Protein AF-A0A7S0XRQ5-F1 (afdb_monomer)

Organism: NCBI:txid933848

pLDDT: mean 90.15, std 11.01, range [42.03, 98.81]

Foldseek 3Di:
DLVVVVVVLVVLLVVLLVLLVVVLVVLCPDPCSVVLVVQDWDAPAQFCCDPVNNAQPDPVQVVCLPPPDPVVQCCCLLPVRLVSQLVLLVVCQVVVLVVLCVQQVVLFPKDFDAFDDSVNLSVCCVPVQVPPRPPSSRNPQARREIEGEHADPVSLSVSVVSVVVVCVVPVLFKHWRIWDFQSNPPDDPRSATWIKTWIFGADPVHRSRTGTHIYIYHYPSSVVSCVVSVVSVVSVVCVVVVCVVVVCPPDPPPVPPPPLQPQADDPDRPPFKDFADADPVQCWTWIDGLFKIWIANNVVSYTQDIDTADNQWDPRFWDWDADPNWIWIWDGRYHPDIWIWTWDQDPPDRRTDTHTDD

Sequence (358 aa):
MYEELMTVVKKQSLDIVQTMDSVFNHLQTHPKWQQLMAIEHRTVVDRQDHKQVGLLKDDGIQRIADEKDDELRLFVDSDLAITDLATTAQAIDHEFQTYIESVMGHYGTFRTGPLKKVERCLSKLENDYADCAYPKSAKLLDLVRCSVTFNTLEQLLLGYDALMADFDRSQNYIKLA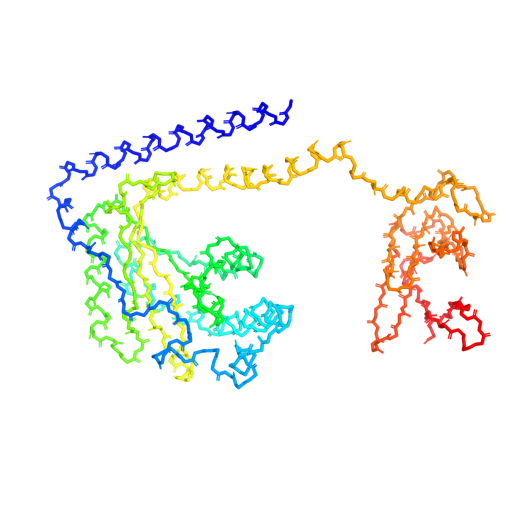RVKNGFLDKTYDGGYRDVKVNVIFQSAINPQIKMICEVQLVLSQYLLEKKRIHKLYNIAREEMYFQMVVKSDDKLQLKEALNAGKQVVLSYDKKFMYKCAMESDMHLLAMESRDMCAVVDIKQKKEIFTAPKNRSASKHTVHWLRIKEQKYLAVQLKQNEITMFKVVTERSGGTLNFLPFK

Radius of gyration: 28.08 Å; Cα contacts (8 Å, |Δi|>4): 556; chains: 1; bounding box: 48×73×73 Å

Structure (mmCIF, N/CA/C/O backbone):
data_AF-A0A7S0XRQ5-F1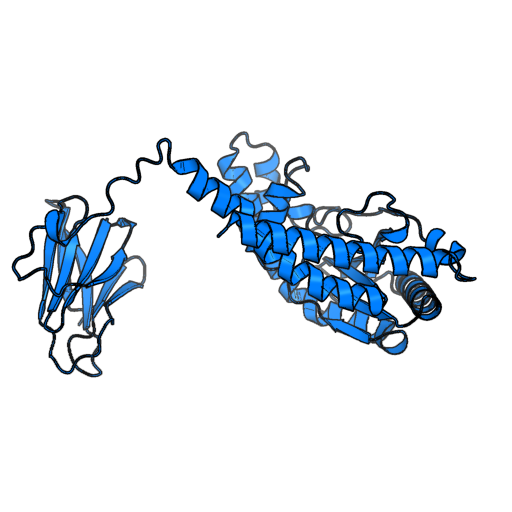
#
_entry.id   AF-A0A7S0XRQ5-F1
#
loop_
_atom_site.group_PDB
_atom_site.id
_atom_site.type_symbol
_atom_site.label_atom_id
_atom_site.label_alt_id
_atom_site.label_comp_id
_atom_site.label_asym_id
_atom_site.label_entity_id
_atom_site.label_seq_id
_atom_site.pdbx_PDB_ins_code
_atom_site.Cartn_x
_atom_site.Cartn_y
_atom_site.Cartn_z
_atom_site.occupancy
_atom_site.B_iso_or_equiv
_atom_site.auth_seq_id
_atom_site.auth_comp_id
_atom_site.auth_asym_id
_atom_site.auth_atom_id
_atom_site.pdbx_PDB_model_num
ATOM 1 N N . MET A 1 1 ? 5.599 30.996 -11.494 1.00 79.00 1 MET A N 1
ATOM 2 C CA . MET A 1 1 ? 6.300 30.050 -10.597 1.00 79.00 1 MET A CA 1
ATOM 3 C C . MET A 1 1 ? 5.582 28.707 -10.434 1.00 79.00 1 MET A C 1
ATOM 5 O O . MET A 1 1 ? 6.131 27.708 -10.873 1.00 79.00 1 MET A O 1
ATOM 9 N N . TYR A 1 2 ? 4.385 28.627 -9.829 1.00 81.94 2 TYR A N 1
ATOM 10 C CA . TYR A 1 2 ? 3.709 27.331 -9.613 1.00 81.94 2 TYR A CA 1
ATOM 11 C C . TYR A 1 2 ? 3.275 26.640 -10.922 1.00 81.94 2 TYR A C 1
ATOM 13 O O . TYR A 1 2 ? 3.556 25.464 -11.137 1.00 81.94 2 TYR A O 1
ATOM 21 N N . GLU A 1 3 ? 2.657 27.383 -11.842 1.00 84.94 3 GLU A N 1
ATOM 22 C CA . GLU A 1 3 ? 2.256 26.859 -13.158 1.00 84.94 3 GLU A CA 1
ATOM 23 C C . GLU A 1 3 ? 3.455 26.388 -13.996 1.00 84.94 3 GLU A C 1
ATOM 25 O O . GLU A 1 3 ? 3.385 25.363 -14.675 1.00 84.94 3 GLU A O 1
ATOM 30 N N . GLU A 1 4 ? 4.586 27.091 -13.904 1.00 88.81 4 GLU A N 1
ATOM 31 C CA . GLU A 1 4 ? 5.844 26.703 -14.553 1.00 88.81 4 GLU A CA 1
ATOM 32 C C . GLU A 1 4 ? 6.385 25.395 -13.961 1.00 88.81 4 GLU A C 1
ATOM 34 O O . GLU A 1 4 ? 6.740 24.487 -14.713 1.00 88.81 4 GLU A O 1
ATOM 39 N N . LEU A 1 5 ? 6.375 25.250 -12.627 1.00 86.94 5 LEU A N 1
ATOM 40 C CA . LEU A 1 5 ? 6.733 23.998 -11.952 1.00 86.94 5 LEU A CA 1
ATOM 41 C C . LEU A 1 5 ? 5.844 22.845 -12.435 1.00 86.94 5 LEU A C 1
ATOM 43 O O . LEU A 1 5 ? 6.355 21.791 -12.810 1.00 86.94 5 LEU A O 1
ATOM 47 N N . MET A 1 6 ? 4.527 23.052 -12.491 1.00 88.94 6 MET A N 1
ATOM 48 C CA . MET A 1 6 ? 3.587 22.035 -12.966 1.00 88.94 6 MET A CA 1
ATOM 49 C C . MET A 1 6 ? 3.777 21.693 -14.440 1.00 88.94 6 MET A C 1
ATOM 51 O O . MET A 1 6 ? 3.650 20.529 -14.817 1.00 88.94 6 MET A O 1
ATOM 55 N N . THR A 1 7 ? 4.132 22.671 -15.269 1.00 91.88 7 THR A N 1
ATOM 56 C CA . THR A 1 7 ? 4.469 22.444 -16.678 1.00 91.88 7 THR A CA 1
ATOM 57 C C . THR A 1 7 ? 5.706 21.552 -16.803 1.00 91.88 7 THR A C 1
ATOM 59 O O . THR A 1 7 ? 5.696 20.588 -17.571 1.00 91.88 7 THR A O 1
ATOM 62 N N . VAL A 1 8 ? 6.746 21.800 -15.997 1.00 92.00 8 VAL A N 1
ATOM 63 C CA . VAL A 1 8 ? 7.950 20.953 -15.949 1.00 92.00 8 VAL A CA 1
ATOM 64 C C . VAL A 1 8 ? 7.615 19.540 -15.464 1.00 92.00 8 VAL A C 1
ATOM 66 O O . VAL A 1 8 ? 8.044 18.570 -16.088 1.00 92.00 8 VAL A O 1
ATOM 69 N N . VAL A 1 9 ? 6.814 19.405 -14.403 1.00 89.81 9 VAL A N 1
ATOM 70 C CA . VAL A 1 9 ? 6.389 18.100 -13.864 1.00 89.81 9 VAL A CA 1
ATOM 71 C C . VAL A 1 9 ? 5.581 17.307 -14.892 1.00 89.81 9 VAL A C 1
ATOM 73 O O . VAL A 1 9 ? 5.846 16.118 -15.084 1.00 89.81 9 VAL A O 1
ATOM 76 N N . LYS A 1 10 ? 4.630 17.946 -15.588 1.00 90.62 10 LYS A N 1
ATOM 77 C CA . LYS A 1 10 ? 3.811 17.310 -16.634 1.00 90.62 10 LYS A CA 1
ATOM 78 C C . LYS A 1 10 ? 4.678 16.837 -17.800 1.00 90.62 10 LYS A C 1
ATOM 80 O O . LYS A 1 10 ? 4.543 15.691 -18.220 1.00 90.62 10 LYS A O 1
ATOM 85 N N . LYS A 1 11 ? 5.628 17.664 -18.253 1.00 93.31 11 LYS A N 1
ATOM 86 C CA . LYS A 1 11 ? 6.585 17.289 -19.304 1.00 93.31 11 LYS A CA 1
ATOM 87 C C . LYS A 1 11 ? 7.452 16.093 -18.895 1.00 93.31 11 LYS A C 1
ATOM 89 O O . LYS A 1 11 ? 7.500 15.107 -19.616 1.00 93.31 11 LYS A O 1
ATOM 94 N N . GLN A 1 12 ? 8.074 16.137 -17.715 1.00 92.69 12 GLN A N 1
ATOM 95 C CA . GLN A 1 12 ? 8.905 15.027 -17.230 1.00 92.69 12 GLN A CA 1
ATOM 96 C C . GLN A 1 12 ? 8.103 13.738 -17.019 1.00 92.69 12 GLN A C 1
ATOM 98 O O . GLN A 1 12 ? 8.620 12.645 -17.244 1.00 92.69 12 GLN A O 1
ATOM 103 N N . SER A 1 13 ? 6.845 13.856 -16.586 1.00 90.81 13 SER A N 1
ATOM 104 C CA . SER A 1 13 ? 5.955 12.702 -16.446 1.00 90.81 13 SER A CA 1
ATOM 105 C C . SER A 1 13 ? 5.661 12.082 -17.811 1.00 90.81 13 SER A C 1
ATOM 107 O O . SER A 1 13 ? 5.753 10.866 -17.938 1.00 90.81 13 SER A O 1
ATOM 109 N N . LEU A 1 14 ? 5.393 12.898 -18.837 1.00 92.38 14 LEU A N 1
ATOM 110 C CA . LEU A 1 14 ? 5.167 12.427 -20.205 1.00 92.38 14 LEU A CA 1
ATOM 111 C C . LEU A 1 14 ? 6.381 11.667 -20.760 1.00 92.38 14 LEU A C 1
ATOM 113 O O . LEU A 1 14 ? 6.208 10.582 -21.308 1.00 92.38 14 LEU A O 1
ATOM 117 N N . ASP A 1 15 ? 7.596 12.179 -20.552 1.00 92.88 15 ASP A N 1
ATOM 118 C CA . ASP A 1 15 ? 8.831 11.518 -21.004 1.00 92.88 15 ASP A CA 1
ATOM 119 C C . ASP A 1 15 ? 9.012 10.128 -20.352 1.00 92.88 15 ASP A C 1
ATOM 121 O O . ASP A 1 15 ? 9.431 9.159 -20.995 1.00 92.88 15 ASP A O 1
ATOM 125 N N . ILE A 1 16 ? 8.667 9.998 -19.063 1.00 92.81 16 ILE A N 1
ATOM 126 C CA . ILE A 1 16 ? 8.710 8.711 -18.347 1.00 92.81 16 ILE A CA 1
ATOM 127 C C . ILE A 1 16 ? 7.644 7.751 -18.885 1.00 92.81 16 ILE A C 1
ATOM 129 O O . ILE A 1 16 ? 7.939 6.574 -19.096 1.00 92.81 16 ILE A O 1
ATOM 133 N N . VAL A 1 17 ? 6.427 8.240 -19.143 1.00 92.25 17 VAL A N 1
ATOM 134 C CA . VAL A 1 17 ? 5.344 7.432 -19.727 1.00 92.25 17 VAL A CA 1
ATOM 135 C C . VAL A 1 17 ? 5.748 6.906 -21.103 1.00 92.25 17 VAL A C 1
ATOM 137 O O . VAL A 1 17 ? 5.661 5.706 -21.337 1.00 92.25 17 VAL A O 1
ATOM 140 N N . GLN A 1 18 ? 6.310 7.756 -21.965 1.00 93.31 18 GLN A N 1
ATOM 141 C CA . GLN A 1 18 ? 6.823 7.343 -23.276 1.00 93.31 18 GLN A CA 1
ATOM 142 C C . GLN A 1 18 ? 7.925 6.281 -23.165 1.00 93.31 18 GLN A C 1
ATOM 144 O O . GLN A 1 18 ? 7.977 5.344 -23.963 1.00 93.31 18 GLN A O 1
ATOM 149 N N . THR A 1 19 ? 8.793 6.390 -22.154 1.00 94.25 19 THR A N 1
ATOM 150 C CA . THR A 1 19 ? 9.820 5.374 -21.880 1.00 94.25 19 THR A CA 1
ATOM 151 C C . THR A 1 19 ? 9.179 4.035 -21.496 1.00 94.25 19 THR A C 1
ATOM 153 O O . THR A 1 19 ? 9.557 2.994 -22.033 1.00 94.25 19 THR A O 1
ATOM 156 N N . MET A 1 20 ? 8.179 4.048 -20.611 1.00 93.69 20 MET A N 1
ATOM 157 C CA . MET A 1 20 ? 7.431 2.849 -20.214 1.00 93.69 20 MET A CA 1
ATOM 158 C C . MET A 1 20 ? 6.645 2.220 -21.379 1.00 93.69 20 MET A C 1
ATOM 160 O O . MET A 1 20 ? 6.587 0.993 -21.475 1.00 93.69 20 MET A O 1
ATOM 164 N N . ASP A 1 21 ? 6.084 3.032 -22.275 1.00 93.31 21 ASP A N 1
ATOM 165 C CA . ASP A 1 21 ? 5.374 2.562 -23.471 1.00 93.31 21 ASP A CA 1
ATOM 166 C C . ASP A 1 21 ? 6.339 1.956 -24.500 1.00 93.31 21 ASP A C 1
ATOM 168 O O . ASP A 1 21 ? 6.030 0.950 -25.134 1.00 93.31 21 ASP A O 1
ATOM 172 N N . SER A 1 22 ? 7.551 2.502 -24.629 1.00 94.38 22 SER A N 1
ATOM 173 C CA . SER A 1 22 ? 8.608 1.894 -25.446 1.00 94.38 22 SER A CA 1
ATOM 174 C C . SER A 1 22 ? 8.999 0.505 -24.923 1.00 94.38 22 SER A C 1
ATOM 176 O O . SER A 1 22 ? 9.078 -0.452 -25.697 1.00 94.38 22 SER A O 1
ATOM 178 N N . VAL A 1 23 ? 9.150 0.361 -23.599 1.00 94.12 23 VAL A N 1
ATOM 179 C CA . VAL A 1 23 ? 9.372 -0.947 -22.953 1.00 94.12 23 VAL A CA 1
ATOM 180 C C . VAL A 1 23 ? 8.207 -1.898 -23.234 1.00 94.12 23 VAL A C 1
ATOM 182 O O . VAL A 1 23 ? 8.436 -3.054 -23.587 1.00 94.12 23 VAL A O 1
ATOM 185 N N . PHE A 1 24 ? 6.965 -1.417 -23.137 1.00 94.75 24 PHE A N 1
ATOM 186 C CA . PHE A 1 24 ? 5.773 -2.209 -23.446 1.00 94.75 24 PHE A CA 1
ATOM 187 C C . PHE A 1 24 ? 5.788 -2.726 -24.891 1.00 94.75 24 PHE A C 1
ATOM 189 O O . PHE A 1 24 ? 5.644 -3.926 -25.119 1.00 94.75 24 PHE A O 1
ATOM 196 N N . ASN A 1 25 ? 6.033 -1.845 -25.861 1.00 94.62 25 ASN A N 1
ATOM 197 C CA . ASN A 1 25 ? 6.097 -2.200 -27.280 1.00 94.62 25 ASN A CA 1
ATOM 198 C C . ASN A 1 25 ? 7.223 -3.201 -27.565 1.00 94.62 25 ASN A C 1
ATOM 200 O O . ASN A 1 25 ? 7.050 -4.129 -28.352 1.00 94.62 25 ASN A O 1
ATOM 204 N N . HIS A 1 26 ? 8.368 -3.061 -26.892 1.00 95.50 26 HIS A N 1
ATOM 205 C CA . HIS A 1 26 ? 9.443 -4.040 -26.995 1.00 95.50 26 HIS A CA 1
ATOM 206 C C . HIS A 1 26 ? 9.011 -5.416 -26.464 1.00 95.50 26 HIS A C 1
ATOM 208 O O . HIS A 1 26 ? 9.219 -6.427 -27.138 1.00 95.50 26 HIS A O 1
ATOM 214 N N . LEU A 1 27 ? 8.340 -5.467 -25.307 1.00 95.62 27 LEU A N 1
ATOM 215 C CA . LEU A 1 27 ? 7.824 -6.714 -24.731 1.00 95.62 27 LEU A CA 1
ATOM 216 C C . LEU A 1 27 ? 6.808 -7.417 -25.641 1.00 95.62 27 LEU A C 1
ATOM 218 O O . LEU A 1 27 ? 6.780 -8.644 -25.657 1.00 95.62 27 LEU A O 1
ATOM 222 N N . GLN A 1 28 ? 6.029 -6.683 -26.441 1.00 96.38 28 GLN A N 1
ATOM 223 C CA . GLN A 1 28 ? 5.088 -7.279 -27.402 1.00 96.38 28 GLN A CA 1
ATOM 224 C C . GLN A 1 28 ? 5.770 -8.136 -28.475 1.00 96.38 28 GLN A C 1
ATOM 226 O O . GLN A 1 28 ? 5.160 -9.066 -29.001 1.00 96.38 28 GLN A O 1
ATOM 231 N N . THR A 1 29 ? 7.036 -7.853 -28.786 1.00 97.19 29 THR A N 1
ATOM 232 C CA . THR A 1 29 ? 7.827 -8.638 -29.749 1.00 97.19 29 THR A CA 1
ATOM 233 C C . THR A 1 29 ? 8.435 -9.901 -29.137 1.00 97.19 29 THR A C 1
ATOM 235 O O . THR A 1 29 ? 8.994 -10.737 -29.846 1.00 97.19 29 THR A O 1
ATOM 238 N N . HIS A 1 30 ? 8.330 -10.060 -27.816 1.00 97.75 30 HIS A N 1
ATOM 239 C CA . HIS A 1 30 ? 8.955 -11.149 -27.089 1.00 97.75 30 HIS A CA 1
ATOM 240 C C . HIS A 1 30 ? 8.261 -12.498 -27.377 1.00 97.75 30 HIS A C 1
ATOM 242 O O . HIS A 1 30 ? 7.031 -12.569 -27.309 1.00 97.75 30 HIS A O 1
ATOM 248 N N . PRO A 1 31 ? 8.992 -13.615 -27.586 1.00 98.00 31 PRO A N 1
ATOM 249 C CA . PRO A 1 31 ? 8.388 -14.914 -27.921 1.00 98.00 31 PRO A CA 1
ATOM 250 C C . PRO A 1 31 ? 7.353 -15.418 -26.904 1.00 98.00 31 PRO A C 1
ATOM 252 O O . PRO A 1 31 ? 6.385 -16.085 -27.260 1.00 98.00 31 PRO A O 1
ATOM 255 N N . LYS A 1 32 ? 7.543 -15.079 -25.623 1.00 97.94 32 LYS A N 1
ATOM 256 C CA . LYS A 1 32 ? 6.620 -15.428 -24.528 1.00 97.94 32 LYS A CA 1
ATOM 257 C C . LYS A 1 32 ? 5.534 -14.388 -24.231 1.00 97.94 32 LYS A C 1
ATOM 259 O O . LYS A 1 32 ? 4.816 -14.540 -23.248 1.00 97.94 32 LYS A O 1
ATOM 264 N N . TRP A 1 33 ? 5.384 -13.348 -25.050 1.00 97.62 33 TRP A N 1
ATOM 265 C CA . TRP A 1 33 ? 4.377 -12.304 -24.834 1.00 97.62 33 TRP A CA 1
ATOM 266 C C . TRP A 1 33 ? 2.960 -12.872 -24.667 1.00 97.62 33 TRP A C 1
ATOM 268 O O . TRP A 1 33 ? 2.243 -12.502 -23.742 1.00 97.62 33 TRP A O 1
ATOM 278 N N . GLN A 1 34 ? 2.586 -13.846 -25.500 1.00 98.12 34 GLN A N 1
ATOM 279 C CA . GLN A 1 34 ? 1.264 -14.479 -25.430 1.00 98.12 34 GLN A CA 1
ATOM 280 C C . GLN A 1 34 ? 1.014 -15.204 -24.099 1.00 98.12 34 GLN A C 1
ATOM 282 O O . GLN A 1 34 ? -0.118 -15.237 -23.634 1.00 98.12 34 GLN A O 1
ATOM 287 N N . GLN A 1 35 ? 2.058 -15.727 -23.446 1.00 98.31 35 GLN A N 1
ATOM 288 C CA . GLN A 1 35 ? 1.925 -16.355 -22.126 1.00 98.31 35 GLN A CA 1
ATOM 289 C C . GLN A 1 35 ? 1.625 -15.314 -21.043 1.00 98.31 35 GLN A C 1
ATOM 291 O O . GLN A 1 35 ? 0.787 -15.556 -20.184 1.00 98.31 35 GLN A O 1
ATOM 296 N N . LEU A 1 36 ? 2.242 -14.129 -21.118 1.00 97.81 36 LEU A N 1
ATOM 297 C CA . LEU A 1 36 ? 1.914 -13.020 -20.218 1.00 97.81 36 LEU A CA 1
ATOM 298 C C . LEU A 1 36 ? 0.474 -12.546 -20.415 1.00 97.81 36 LEU A C 1
ATOM 300 O O . LEU A 1 36 ? -0.225 -12.286 -19.441 1.00 97.81 36 LEU A O 1
ATOM 304 N N . MET A 1 37 ? 0.031 -12.448 -21.667 1.00 97.69 37 MET A N 1
ATOM 305 C CA . MET A 1 37 ? -1.335 -12.036 -21.998 1.00 97.69 37 MET A CA 1
ATOM 306 C C . MET A 1 37 ? -2.381 -13.091 -21.618 1.00 97.69 37 MET A C 1
ATOM 308 O O . MET A 1 37 ? -3.534 -12.738 -21.392 1.00 97.69 37 MET A O 1
ATOM 312 N N . ALA A 1 38 ? -1.987 -14.362 -21.496 1.00 98.19 38 ALA A N 1
ATOM 313 C CA . ALA A 1 38 ? -2.851 -15.434 -21.007 1.00 98.19 38 ALA A CA 1
ATOM 314 C C . ALA A 1 38 ? -3.099 -15.371 -19.487 1.00 98.19 38 ALA A C 1
ATOM 316 O O . ALA A 1 38 ? -3.996 -16.048 -18.986 1.00 98.19 38 ALA A O 1
ATOM 317 N N . ILE A 1 39 ? -2.339 -14.559 -18.738 1.00 98.06 39 ILE A N 1
ATOM 318 C CA . ILE A 1 39 ? -2.631 -14.287 -17.326 1.00 98.06 39 ILE A CA 1
ATOM 319 C C . ILE A 1 39 ? -3.829 -13.336 -17.261 1.00 98.06 39 ILE A C 1
ATOM 321 O O . ILE A 1 39 ? -3.681 -12.115 -17.321 1.00 98.06 39 ILE A O 1
ATOM 325 N N . GLU A 1 40 ? -5.028 -13.894 -17.154 1.00 97.56 40 GLU A N 1
ATOM 326 C CA . GLU A 1 40 ? -6.266 -13.118 -17.131 1.00 97.56 40 GLU A CA 1
ATOM 327 C C . GLU A 1 40 ? -6.498 -12.396 -15.796 1.00 97.56 40 GLU A C 1
ATOM 329 O O . GLU A 1 40 ? -6.065 -12.822 -14.718 1.00 97.56 40 GLU A O 1
ATOM 334 N N . HIS A 1 41 ? -7.259 -11.301 -15.861 1.00 97.44 41 HIS A N 1
ATOM 335 C CA . HIS A 1 41 ? -7.861 -10.711 -14.669 1.00 97.44 41 HIS A CA 1
ATOM 336 C C . HIS A 1 41 ? -8.815 -11.730 -14.036 1.00 97.44 41 HIS A C 1
ATOM 338 O O . HIS A 1 41 ? -9.772 -12.174 -14.665 1.00 97.44 41 HIS A O 1
ATOM 344 N N . ARG A 1 42 ? -8.597 -12.073 -12.766 1.00 97.62 42 ARG A N 1
ATOM 345 C CA . ARG A 1 42 ? -9.425 -13.042 -12.035 1.00 97.62 42 ARG A CA 1
ATOM 346 C C . ARG A 1 42 ? -9.741 -12.509 -10.654 1.00 97.62 42 ARG A C 1
ATOM 348 O O . ARG A 1 42 ? -8.831 -12.159 -9.917 1.00 97.62 42 ARG A O 1
ATOM 355 N N . THR A 1 43 ? -11.010 -12.499 -10.258 1.00 97.81 43 THR A N 1
ATOM 356 C CA . THR A 1 43 ? -11.419 -12.086 -8.907 1.00 97.81 43 THR A CA 1
ATOM 357 C C . THR A 1 43 ? -12.250 -13.183 -8.258 1.00 97.81 43 THR A C 1
ATOM 359 O O . THR A 1 43 ? -13.325 -13.509 -8.746 1.00 97.81 43 THR A O 1
ATOM 362 N N . VAL A 1 44 ? -11.742 -13.754 -7.166 1.00 97.56 44 VAL A N 1
ATOM 363 C CA . VAL A 1 44 ? -12.455 -14.720 -6.312 1.00 97.56 44 VAL A CA 1
ATOM 364 C C . VAL A 1 44 ? -12.957 -14.019 -5.054 1.00 97.56 44 VAL A C 1
ATOM 366 O O . VAL A 1 44 ? -14.108 -14.186 -4.661 1.00 97.56 44 VAL A O 1
ATOM 369 N N . VAL A 1 45 ? -12.090 -13.213 -4.437 1.00 97.75 45 VAL A N 1
ATOM 370 C CA . VAL A 1 45 ? -12.384 -12.391 -3.265 1.00 97.75 45 VAL A CA 1
ATOM 371 C C . VAL A 1 45 ? -11.696 -11.040 -3.427 1.00 97.75 45 VAL A C 1
ATOM 373 O O . VAL A 1 45 ? -10.508 -10.975 -3.734 1.00 97.75 45 VAL A O 1
ATOM 376 N N . ASP A 1 46 ? -12.430 -9.955 -3.194 1.00 97.62 46 ASP A N 1
ATOM 377 C CA . ASP A 1 46 ? -11.893 -8.595 -3.276 1.00 97.62 46 ASP A CA 1
ATOM 378 C C . ASP A 1 46 ? -12.312 -7.693 -2.109 1.00 97.62 46 ASP A C 1
ATOM 380 O O . ASP A 1 46 ? -12.245 -6.469 -2.231 1.00 97.62 46 ASP A O 1
ATOM 384 N N . ARG A 1 47 ? -12.734 -8.288 -0.986 1.00 98.06 47 ARG A N 1
ATOM 385 C CA . ARG A 1 47 ? -13.054 -7.574 0.253 1.00 98.06 47 ARG A CA 1
ATOM 386 C C . ARG A 1 47 ? -12.535 -8.304 1.492 1.00 98.06 47 ARG A C 1
ATOM 388 O O . ARG A 1 47 ? -12.604 -9.531 1.552 1.00 98.06 47 ARG A O 1
ATOM 395 N N . GLN A 1 48 ? -12.071 -7.548 2.485 1.00 98.06 48 GLN A N 1
ATOM 396 C CA . GLN A 1 48 ? -11.594 -8.056 3.780 1.00 98.06 48 GLN A CA 1
ATOM 397 C C . GLN A 1 48 ? -12.730 -8.624 4.653 1.00 98.06 48 GLN A C 1
ATOM 399 O O . GLN A 1 48 ? -12.503 -9.531 5.449 1.00 98.06 48 GLN A O 1
ATOM 404 N N . ASP A 1 49 ? -13.964 -8.149 4.463 1.00 97.06 49 ASP A N 1
ATOM 405 C CA . ASP A 1 49 ? -15.166 -8.626 5.168 1.00 97.06 49 ASP A CA 1
ATOM 406 C C . ASP A 1 49 ? -15.797 -9.882 4.551 1.00 97.06 49 ASP A C 1
ATOM 408 O O . ASP A 1 49 ? -16.744 -10.472 5.086 1.00 97.06 49 ASP A O 1
ATOM 412 N N . HIS A 1 50 ? -15.241 -10.353 3.434 1.00 97.81 50 HIS A N 1
ATOM 413 C CA . HIS A 1 50 ? -15.718 -11.549 2.771 1.00 97.81 50 HIS A CA 1
ATOM 414 C C . HIS A 1 50 ? -15.626 -12.770 3.696 1.00 97.81 50 HIS A C 1
ATOM 416 O O . HIS A 1 50 ? -14.681 -12.931 4.467 1.00 97.81 50 HIS A O 1
ATOM 422 N N . LYS A 1 51 ? -16.578 -13.705 3.569 1.00 96.88 51 LYS A N 1
ATOM 423 C CA . LYS A 1 51 ? -16.708 -14.877 4.456 1.00 96.88 51 LYS A CA 1
ATOM 424 C C . LYS A 1 51 ? -15.455 -15.746 4.599 1.00 96.88 51 LYS A C 1
ATOM 426 O O . LYS A 1 51 ? -15.311 -16.404 5.618 1.00 96.88 51 LYS A O 1
ATOM 431 N N . GLN A 1 52 ? -14.585 -15.763 3.591 1.00 96.69 52 GLN A N 1
ATOM 432 C CA . GLN A 1 52 ? -13.334 -16.529 3.622 1.00 96.69 52 GLN A CA 1
ATOM 433 C C . GLN A 1 52 ? -12.202 -15.830 4.394 1.00 96.69 52 GLN A C 1
ATOM 435 O O . GLN A 1 52 ? -11.260 -16.504 4.803 1.00 96.69 52 GLN A O 1
ATOM 440 N N . VAL A 1 53 ? -12.292 -14.510 4.569 1.00 97.38 53 VAL A N 1
ATOM 441 C CA . VAL A 1 53 ? -11.316 -13.687 5.296 1.00 97.38 53 VAL A CA 1
ATOM 442 C C . VAL A 1 53 ? -11.828 -13.459 6.717 1.00 97.38 53 VAL A C 1
ATOM 444 O O . VAL A 1 53 ? -11.202 -13.905 7.668 1.00 97.38 53 VAL A O 1
ATOM 447 N N . GLY A 1 54 ? -13.030 -12.887 6.845 1.00 95.94 54 GLY A N 1
ATOM 448 C CA . GLY A 1 54 ? -13.748 -12.781 8.114 1.00 95.94 54 GLY A CA 1
ATOM 449 C C . GLY A 1 54 ? -13.427 -11.553 8.967 1.00 95.94 54 GLY A C 1
ATOM 450 O O . GLY A 1 54 ? -13.888 -11.517 10.103 1.00 95.94 54 GLY A O 1
ATOM 451 N N . LEU A 1 55 ? -12.694 -10.564 8.446 1.00 96.44 55 LEU A N 1
ATOM 452 C CA . LEU A 1 55 ? -12.424 -9.309 9.163 1.00 96.44 55 LEU A CA 1
ATOM 453 C C . LEU A 1 55 ? -13.636 -8.372 9.132 1.00 96.44 55 LEU A C 1
ATOM 455 O O . LEU A 1 55 ? -14.549 -8.571 8.336 1.00 96.44 55 LEU A O 1
ATOM 459 N N . LEU A 1 56 ? -13.652 -7.341 9.984 1.00 94.50 56 LEU A N 1
ATOM 460 C CA . LEU A 1 56 ? -14.702 -6.306 10.003 1.00 94.50 56 LEU A CA 1
ATOM 461 C C . LEU A 1 56 ? -16.135 -6.848 10.171 1.00 94.50 56 LEU A C 1
ATOM 463 O O . LEU A 1 56 ? -17.110 -6.231 9.744 1.00 94.50 56 LEU A O 1
ATOM 467 N N . LYS A 1 57 ? -16.267 -8.026 10.785 1.00 90.50 57 LYS A N 1
ATOM 468 C CA . LYS A 1 57 ? -17.553 -8.659 11.103 1.00 90.50 57 LYS A CA 1
ATOM 469 C C . LYS A 1 57 ? -18.044 -8.359 12.512 1.00 90.50 57 LYS A C 1
ATOM 471 O O . LYS A 1 57 ? -19.024 -8.959 12.938 1.00 90.50 57 LYS A O 1
ATOM 476 N N . ASP A 1 58 ? -17.351 -7.481 13.229 1.00 86.69 58 ASP A N 1
ATOM 477 C CA . ASP A 1 58 ? -17.782 -7.052 14.550 1.00 86.69 58 ASP A CA 1
ATOM 478 C C . ASP A 1 58 ? -19.192 -6.451 14.478 1.00 86.69 58 ASP A C 1
ATOM 480 O O . ASP A 1 58 ? -19.511 -5.675 13.568 1.00 86.69 58 ASP A O 1
ATOM 484 N N . ASP A 1 59 ? -20.028 -6.820 15.448 1.00 81.69 59 ASP A N 1
ATOM 485 C CA . ASP A 1 59 ? -21.408 -6.359 15.568 1.00 81.69 59 ASP A CA 1
ATOM 486 C C . ASP A 1 59 ? -21.505 -4.827 15.526 1.00 81.69 59 ASP A C 1
ATOM 488 O O . ASP A 1 59 ? -22.454 -4.289 14.960 1.00 81.69 59 ASP A O 1
ATOM 492 N N . GLY A 1 60 ? -20.531 -4.112 16.095 1.00 82.62 60 GLY A N 1
ATOM 493 C CA . GLY A 1 60 ? -20.480 -2.654 16.078 1.00 82.62 60 GLY A CA 1
ATOM 494 C C . GLY A 1 60 ? -20.329 -2.084 14.669 1.00 82.62 60 GLY A C 1
ATOM 495 O O . GLY A 1 60 ? -21.021 -1.131 14.324 1.00 82.62 60 GLY A O 1
ATOM 496 N N . ILE A 1 61 ? -19.490 -2.693 13.827 1.00 86.62 61 ILE A N 1
ATOM 497 C CA . ILE A 1 61 ? -19.287 -2.246 12.440 1.00 86.62 61 ILE A CA 1
ATOM 498 C C . ILE A 1 61 ? -20.511 -2.597 11.588 1.00 86.62 61 ILE A C 1
ATOM 500 O O . ILE A 1 61 ? -20.975 -1.774 10.801 1.00 86.62 61 ILE A O 1
ATOM 504 N N . GLN A 1 62 ? -21.070 -3.800 11.752 1.00 85.94 62 GLN A N 1
ATOM 505 C CA . GLN A 1 62 ? -22.202 -4.237 10.931 1.00 85.94 62 GLN A CA 1
ATOM 506 C C . GLN A 1 62 ? -23.506 -3.515 11.266 1.00 85.94 62 GLN A C 1
ATOM 508 O O . GLN A 1 62 ? -24.239 -3.158 10.348 1.00 85.94 62 GLN A O 1
ATOM 513 N N . ARG A 1 63 ? -23.789 -3.248 12.547 1.00 86.00 63 ARG A N 1
ATOM 514 C CA . ARG A 1 63 ? -25.012 -2.527 12.953 1.00 86.00 63 ARG A CA 1
ATOM 515 C C . ARG A 1 63 ? -25.081 -1.127 12.351 1.00 86.00 63 ARG A C 1
ATOM 517 O O . ARG A 1 63 ? -26.159 -0.670 11.999 1.00 86.00 63 ARG A O 1
ATOM 524 N N . ILE A 1 64 ? -23.929 -0.482 12.181 1.00 89.38 64 ILE A N 1
ATOM 525 C CA . ILE A 1 64 ? -23.841 0.885 11.661 1.00 89.38 64 ILE A CA 1
ATOM 526 C C . ILE A 1 64 ? -24.046 0.934 10.137 1.00 89.38 64 ILE A C 1
ATOM 528 O O . ILE A 1 64 ? -24.326 1.993 9.579 1.00 89.38 64 ILE A O 1
ATOM 532 N N . ALA A 1 65 ? -23.985 -0.208 9.441 1.00 82.62 65 ALA A N 1
ATOM 533 C CA . ALA A 1 65 ? -24.224 -0.263 8.000 1.00 82.62 65 ALA A CA 1
ATOM 534 C C . ALA A 1 65 ? -25.641 0.200 7.605 1.00 82.62 65 ALA A C 1
ATOM 536 O O . ALA A 1 65 ? -25.798 0.830 6.552 1.00 82.62 65 ALA A O 1
ATOM 537 N N . ASP A 1 66 ? -26.631 -0.082 8.461 1.00 84.06 66 ASP A N 1
ATOM 538 C CA . ASP A 1 66 ? -28.044 0.273 8.273 1.00 84.06 66 ASP A CA 1
ATOM 539 C C . ASP A 1 66 ? -28.407 1.644 8.877 1.00 84.06 66 ASP A C 1
ATOM 541 O O . ASP A 1 66 ? -29.522 2.141 8.691 1.00 84.06 66 ASP A O 1
ATOM 545 N N . GLU A 1 67 ? -27.466 2.284 9.576 1.00 85.50 67 GLU A N 1
ATOM 546 C CA . GLU A 1 67 ? -27.674 3.586 10.198 1.00 85.50 67 GLU A CA 1
ATOM 547 C C . GLU A 1 67 ? -27.748 4.693 9.131 1.00 85.50 67 GLU A C 1
ATOM 549 O O . GLU A 1 67 ? -27.046 4.670 8.114 1.00 85.50 67 GLU A O 1
ATOM 554 N N . LYS A 1 68 ? -28.603 5.696 9.362 1.00 86.88 68 LYS A N 1
ATOM 555 C CA . LYS A 1 68 ? -28.747 6.864 8.467 1.00 86.88 68 LYS A CA 1
ATOM 556 C C . LYS A 1 68 ? -27.766 7.998 8.778 1.00 86.88 68 LYS A C 1
ATOM 558 O O . LYS A 1 68 ? -27.801 9.024 8.107 1.00 86.88 68 LYS A O 1
ATOM 563 N N . ASP A 1 69 ? -26.951 7.837 9.815 1.00 91.50 69 ASP A N 1
ATOM 564 C CA . ASP A 1 69 ? -25.973 8.833 10.236 1.00 91.50 69 ASP A CA 1
ATOM 565 C C . ASP A 1 69 ? -24.674 8.673 9.431 1.00 91.50 69 ASP A C 1
ATOM 567 O O . ASP A 1 69 ? -23.830 7.821 9.723 1.00 91.50 69 ASP A O 1
ATOM 571 N N . ASP A 1 70 ? -24.534 9.486 8.384 1.00 90.62 70 ASP A N 1
ATOM 572 C CA . ASP A 1 70 ? -23.366 9.472 7.501 1.00 90.62 70 ASP A CA 1
ATOM 573 C C . ASP A 1 70 ? -22.064 9.855 8.227 1.00 90.62 70 ASP A C 1
ATOM 575 O O . ASP A 1 70 ? -21.003 9.329 7.880 1.00 90.62 70 ASP A O 1
ATOM 579 N N . GLU A 1 71 ? -22.121 10.718 9.252 1.00 91.31 71 GLU A N 1
ATOM 580 C CA . GLU A 1 71 ? -20.938 11.108 10.034 1.00 91.31 71 GLU A CA 1
ATOM 581 C C . GLU A 1 71 ? -20.444 9.935 10.882 1.00 91.31 71 GLU A C 1
ATOM 583 O O . GLU A 1 71 ? -19.249 9.626 10.889 1.00 91.31 71 GLU A O 1
ATOM 588 N N . LEU A 1 72 ? -21.367 9.228 11.541 1.00 91.56 72 LEU A N 1
ATOM 589 C CA . LEU A 1 72 ? -21.034 8.035 12.315 1.00 91.56 72 LEU A CA 1
ATOM 590 C C . LEU A 1 72 ? -20.476 6.921 11.422 1.00 91.56 72 LEU A C 1
ATOM 592 O O . LEU A 1 72 ? -19.479 6.286 11.772 1.00 91.56 72 LEU A O 1
ATOM 596 N N . ARG A 1 73 ? -21.082 6.692 10.250 1.00 92.31 73 ARG A N 1
ATOM 597 C CA . ARG A 1 73 ? -20.584 5.708 9.276 1.00 92.31 73 ARG A CA 1
ATOM 598 C C . ARG A 1 73 ? -19.177 6.044 8.821 1.00 92.31 73 ARG A C 1
ATOM 600 O O . ARG A 1 73 ? -18.343 5.140 8.759 1.00 92.31 73 ARG A O 1
ATOM 607 N N . LEU A 1 74 ? -18.926 7.317 8.511 1.00 91.31 74 LEU A N 1
ATOM 608 C CA . LEU A 1 74 ? -17.607 7.783 8.114 1.00 91.31 74 LEU A CA 1
ATOM 609 C C . LEU A 1 74 ? -16.596 7.503 9.222 1.00 91.31 74 LEU A C 1
ATOM 611 O O . LEU A 1 74 ? -15.632 6.806 8.941 1.00 91.31 74 LEU A O 1
ATOM 615 N N . PHE A 1 75 ? -16.864 7.933 10.460 1.00 92.75 75 PHE A N 1
ATOM 616 C CA . PHE A 1 75 ? -15.993 7.694 11.618 1.00 92.75 75 PHE A CA 1
ATOM 617 C C . PHE A 1 75 ? -15.673 6.206 11.822 1.00 92.75 75 PHE A C 1
ATOM 619 O O . PHE A 1 75 ? -14.525 5.815 12.023 1.00 92.75 75 PHE A O 1
ATOM 626 N N . VAL A 1 76 ? -16.678 5.334 11.737 1.00 93.62 76 VAL A N 1
ATOM 627 C CA . VAL A 1 76 ? -16.471 3.890 11.930 1.00 93.62 76 VAL A CA 1
ATOM 628 C C . VAL A 1 76 ? -15.606 3.299 10.823 1.00 93.62 76 VAL A C 1
ATOM 630 O O . VAL A 1 76 ? -14.761 2.450 11.093 1.00 93.62 76 VAL A O 1
ATOM 633 N N . ASP A 1 77 ? -15.783 3.746 9.583 1.00 92.56 77 ASP A N 1
ATOM 634 C CA . ASP A 1 77 ? -14.999 3.257 8.450 1.00 92.56 77 ASP A CA 1
ATOM 635 C C . ASP A 1 77 ? -13.570 3.832 8.445 1.00 92.56 77 ASP A C 1
ATOM 637 O O . ASP A 1 77 ? -12.611 3.099 8.204 1.00 92.56 77 ASP A O 1
ATOM 641 N N . SER A 1 78 ? -13.411 5.129 8.741 1.00 91.44 78 SER A N 1
ATOM 642 C CA . SER A 1 78 ? -12.129 5.845 8.726 1.00 91.44 78 SER A CA 1
ATOM 643 C C . SER A 1 78 ? -11.246 5.540 9.927 1.00 91.44 78 SER A C 1
ATOM 645 O O . SER A 1 78 ? -10.027 5.470 9.780 1.00 91.44 78 SER A O 1
ATOM 647 N N . ASP A 1 79 ? -11.836 5.349 11.103 1.00 92.12 79 ASP A N 1
ATOM 648 C CA . ASP A 1 79 ? -11.083 5.216 12.346 1.00 92.12 79 ASP A CA 1
ATOM 649 C C . ASP A 1 79 ? -11.112 3.777 12.845 1.00 92.12 79 ASP A C 1
ATOM 651 O O . ASP A 1 79 ? -10.062 3.133 12.919 1.00 92.12 79 ASP A O 1
ATOM 655 N N . LEU A 1 80 ? -12.296 3.236 13.144 1.00 93.44 80 LEU A N 1
ATOM 656 C CA . LEU A 1 80 ? -12.404 1.915 13.768 1.00 93.44 80 LEU A CA 1
ATOM 657 C C . LEU A 1 80 ? -11.968 0.795 12.814 1.00 93.44 80 LEU A C 1
ATOM 659 O O . LEU A 1 80 ? -11.078 0.013 13.150 1.00 93.44 80 LEU A O 1
ATOM 663 N N . ALA A 1 81 ? -12.549 0.738 11.615 1.00 95.81 81 ALA A N 1
ATOM 664 C CA . ALA A 1 81 ? -12.280 -0.327 10.657 1.00 95.81 81 ALA A CA 1
ATOM 665 C C . ALA A 1 81 ? -10.838 -0.276 10.130 1.00 95.81 81 ALA A C 1
ATOM 667 O O . ALA A 1 81 ? -10.172 -1.308 10.047 1.00 95.81 81 ALA A O 1
ATOM 668 N N . ILE A 1 82 ? -10.304 0.913 9.822 1.00 96.50 82 ILE A N 1
ATOM 669 C CA . ILE A 1 82 ? -8.896 1.042 9.413 1.00 96.50 82 ILE A CA 1
ATOM 670 C C . ILE A 1 82 ? -7.948 0.661 10.551 1.00 96.50 82 ILE A C 1
ATOM 672 O O . ILE A 1 82 ? -6.938 0.012 10.276 1.00 96.50 82 ILE A O 1
ATOM 676 N N . THR A 1 83 ? -8.255 1.015 11.802 1.00 95.94 83 THR A N 1
ATOM 677 C CA . THR A 1 83 ? -7.433 0.610 12.952 1.00 95.94 83 THR A CA 1
ATOM 678 C C . THR A 1 83 ? -7.422 -0.908 13.104 1.00 95.94 83 THR A C 1
ATOM 680 O O . THR A 1 83 ? -6.342 -1.485 13.195 1.00 95.94 83 THR A O 1
ATOM 683 N N . ASP A 1 84 ? -8.583 -1.566 13.032 1.00 96.31 84 ASP A N 1
ATOM 684 C CA . ASP A 1 84 ? -8.686 -3.031 13.106 1.00 96.31 84 ASP A CA 1
ATOM 685 C C . ASP A 1 84 ? -7.890 -3.724 11.983 1.00 96.31 84 ASP A C 1
ATOM 687 O O . ASP A 1 84 ? -7.076 -4.626 12.224 1.00 96.31 84 ASP A O 1
ATOM 691 N N . LEU A 1 85 ? -8.024 -3.230 10.744 1.00 98.06 85 LEU A N 1
ATOM 692 C CA . LEU A 1 85 ? -7.236 -3.716 9.611 1.00 98.06 85 LEU A CA 1
ATOM 693 C C . LEU A 1 85 ? -5.733 -3.476 9.802 1.00 98.06 85 LEU A C 1
ATOM 695 O O . LEU A 1 85 ? -4.936 -4.339 9.441 1.00 98.06 85 LEU A O 1
ATOM 699 N N . ALA A 1 86 ? -5.323 -2.324 10.337 1.00 97.88 86 ALA A N 1
ATOM 700 C CA . ALA A 1 86 ? -3.917 -1.987 10.547 1.00 97.88 86 ALA A CA 1
ATOM 701 C C . ALA A 1 86 ? -3.283 -2.828 11.665 1.00 97.88 86 ALA A C 1
ATOM 703 O O . ALA A 1 86 ? -2.157 -3.303 11.506 1.00 97.88 86 ALA A O 1
ATOM 704 N N . THR A 1 87 ? -4.006 -3.070 12.761 1.00 97.62 87 THR A N 1
ATOM 705 C CA . THR A 1 87 ? -3.580 -3.977 13.836 1.00 97.62 87 THR A CA 1
ATOM 706 C C . THR A 1 87 ? -3.442 -5.405 13.315 1.00 97.62 87 THR A C 1
ATOM 708 O O . THR A 1 87 ? -2.415 -6.047 13.537 1.00 97.62 87 THR A O 1
ATOM 711 N N . THR A 1 88 ? -4.425 -5.879 12.546 1.00 98.06 88 THR A N 1
ATOM 712 C CA . THR A 1 88 ? -4.364 -7.187 11.881 1.00 98.06 88 THR A CA 1
ATOM 713 C C . THR A 1 88 ? -3.175 -7.280 10.921 1.00 98.06 88 THR A C 1
ATOM 715 O O . THR A 1 88 ? -2.426 -8.258 10.943 1.00 98.06 88 THR A O 1
ATOM 718 N N . ALA A 1 89 ? -2.956 -6.238 10.116 1.00 98.44 89 ALA A N 1
ATOM 719 C CA . ALA A 1 89 ? -1.829 -6.151 9.197 1.00 98.44 89 ALA A CA 1
ATOM 720 C C . ALA A 1 89 ? -0.488 -6.242 9.933 1.00 98.44 89 ALA A C 1
ATOM 722 O O . ALA A 1 89 ? 0.389 -6.991 9.515 1.00 98.44 89 ALA A O 1
ATOM 723 N N . GLN A 1 90 ? -0.338 -5.529 11.051 1.00 98.12 90 GLN A N 1
ATOM 724 C CA . GLN A 1 90 ? 0.876 -5.567 11.862 1.00 98.12 90 GLN A CA 1
ATOM 725 C C . GLN A 1 90 ? 1.148 -6.958 12.446 1.00 98.12 90 GLN A C 1
ATOM 727 O O . GLN A 1 90 ? 2.304 -7.370 12.508 1.00 98.12 90 GLN A O 1
ATOM 732 N N . ALA A 1 91 ? 0.101 -7.682 12.848 1.00 98.12 91 ALA A N 1
ATOM 733 C CA . ALA A 1 91 ? 0.236 -9.031 13.386 1.00 98.12 91 ALA A CA 1
ATOM 734 C C . ALA A 1 91 ? 0.704 -10.046 12.329 1.00 98.12 91 ALA A C 1
ATOM 736 O O . ALA A 1 91 ? 1.447 -10.964 12.662 1.00 98.12 91 ALA A O 1
ATOM 737 N N . ILE A 1 92 ? 0.285 -9.881 11.069 1.00 98.00 92 ILE A N 1
ATOM 738 C CA . ILE A 1 92 ? 0.528 -10.870 10.010 1.00 98.00 92 ILE A CA 1
ATOM 739 C C . ILE A 1 92 ? 1.698 -10.523 9.076 1.00 98.00 92 ILE A C 1
ATOM 741 O O . ILE A 1 92 ? 2.198 -11.408 8.382 1.00 98.00 92 ILE A O 1
ATOM 745 N N . ASP A 1 93 ? 2.147 -9.261 9.053 1.00 98.56 93 ASP A N 1
ATOM 746 C CA . ASP A 1 93 ? 3.144 -8.760 8.096 1.00 98.56 93 ASP A CA 1
ATOM 747 C C . ASP A 1 93 ? 4.396 -9.636 8.066 1.00 98.56 93 ASP A C 1
ATOM 749 O O . ASP A 1 93 ? 4.721 -10.187 7.021 1.00 98.56 93 ASP A O 1
ATOM 753 N N . HIS A 1 94 ? 5.051 -9.860 9.207 1.00 98.38 94 HIS A N 1
ATOM 754 C CA . HIS A 1 94 ? 6.297 -10.628 9.241 1.00 98.38 94 HIS A CA 1
ATOM 755 C C . HIS A 1 94 ? 6.137 -12.050 8.675 1.00 98.38 94 HIS A C 1
ATOM 757 O O . HIS A 1 94 ? 6.921 -12.457 7.819 1.00 98.38 94 HIS A O 1
ATOM 763 N N . GLU A 1 95 ? 5.114 -12.797 9.109 1.00 98.25 95 GLU A N 1
ATOM 764 C CA . GLU A 1 95 ? 4.854 -14.156 8.608 1.00 98.25 95 GLU A CA 1
ATOM 765 C C . GLU A 1 95 ? 4.608 -14.164 7.096 1.00 98.25 95 GLU A C 1
ATOM 767 O O . GLU A 1 95 ? 5.167 -14.999 6.383 1.00 98.25 95 GLU A O 1
ATOM 772 N N . PHE A 1 96 ? 3.824 -13.205 6.595 1.00 98.56 96 PHE A N 1
ATOM 773 C CA . PHE A 1 96 ? 3.556 -13.069 5.168 1.00 98.56 96 PHE A CA 1
ATOM 774 C C . PHE A 1 96 ? 4.829 -12.757 4.371 1.00 98.56 96 PHE A C 1
ATOM 776 O O . PHE A 1 96 ? 5.094 -13.408 3.358 1.00 98.56 96 PHE A O 1
ATOM 783 N N . GLN A 1 97 ? 5.633 -11.785 4.821 1.00 98.62 97 GLN A N 1
ATOM 784 C CA . GLN A 1 97 ? 6.865 -11.396 4.131 1.00 98.62 97 GLN A CA 1
ATOM 785 C C . GLN A 1 97 ? 7.842 -12.577 4.060 1.00 98.62 97 GLN A C 1
ATOM 787 O O . GLN A 1 97 ? 8.337 -12.888 2.978 1.00 98.62 97 GLN A O 1
ATOM 792 N N . THR A 1 98 ? 8.071 -13.271 5.182 1.00 98.38 98 THR A N 1
ATOM 793 C CA . THR A 1 98 ? 8.950 -14.449 5.240 1.00 98.38 98 THR A CA 1
ATOM 794 C C . THR A 1 98 ? 8.446 -15.574 4.339 1.00 98.38 98 THR A C 1
ATOM 796 O O . THR A 1 98 ? 9.236 -16.181 3.614 1.00 98.38 98 THR A O 1
ATOM 799 N N . TYR A 1 99 ? 7.135 -15.836 4.344 1.00 98.25 99 TYR A N 1
ATOM 800 C CA . TYR A 1 99 ? 6.537 -16.853 3.485 1.00 98.25 99 TYR A CA 1
ATOM 801 C C . TYR A 1 99 ? 6.796 -16.548 2.007 1.00 98.25 99 TYR A C 1
ATOM 803 O O . TYR A 1 99 ? 7.378 -17.372 1.300 1.00 98.25 99 TYR A O 1
ATOM 811 N N . ILE A 1 100 ? 6.429 -15.3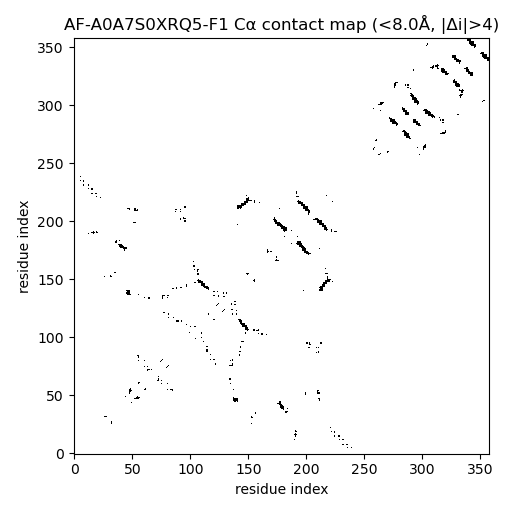51 1.537 1.00 98.50 100 ILE A N 1
ATOM 812 C CA . ILE A 1 100 ? 6.587 -15.001 0.121 1.00 98.50 100 ILE A CA 1
ATOM 813 C C . ILE A 1 100 ? 8.064 -14.939 -0.279 1.00 98.50 100 ILE A C 1
ATOM 815 O O . ILE A 1 100 ? 8.400 -15.378 -1.377 1.00 98.50 100 ILE A O 1
ATOM 819 N N . GLU A 1 101 ? 8.958 -14.455 0.585 1.00 98.56 101 GLU A N 1
ATOM 820 C CA . GLU A 1 101 ? 10.401 -14.480 0.324 1.00 98.56 101 GLU A CA 1
ATOM 821 C C . GLU A 1 101 ? 10.919 -15.907 0.122 1.00 98.56 101 GLU A C 1
ATOM 823 O O . GLU A 1 101 ? 11.660 -16.157 -0.829 1.00 98.56 101 GLU A O 1
ATOM 828 N N . SER A 1 102 ? 10.483 -16.856 0.957 1.00 97.94 102 SER A N 1
ATOM 829 C CA . SER A 1 102 ? 10.902 -18.257 0.842 1.00 97.94 102 SER A CA 1
ATOM 830 C C . SER A 1 102 ? 10.493 -18.887 -0.495 1.00 97.94 102 SER A C 1
ATOM 832 O O . SER A 1 102 ? 11.279 -19.616 -1.102 1.00 97.94 102 SER A O 1
ATOM 834 N N . VAL A 1 103 ? 9.303 -18.541 -0.997 1.00 97.56 103 VAL A N 1
ATOM 835 C CA . VAL A 1 103 ? 8.771 -19.046 -2.270 1.00 97.56 103 VAL A CA 1
ATOM 836 C C . VAL A 1 103 ? 9.420 -18.335 -3.458 1.00 97.56 103 VAL A C 1
ATOM 838 O O . VAL A 1 103 ? 9.808 -18.970 -4.436 1.00 97.56 103 VAL A O 1
ATOM 841 N N . MET A 1 104 ? 9.560 -17.009 -3.386 1.00 98.31 104 MET A N 1
ATOM 842 C CA . MET A 1 104 ? 9.847 -16.169 -4.552 1.00 98.31 104 MET A CA 1
ATOM 843 C C . MET A 1 104 ? 11.292 -15.684 -4.657 1.00 98.31 104 MET A C 1
ATOM 845 O O 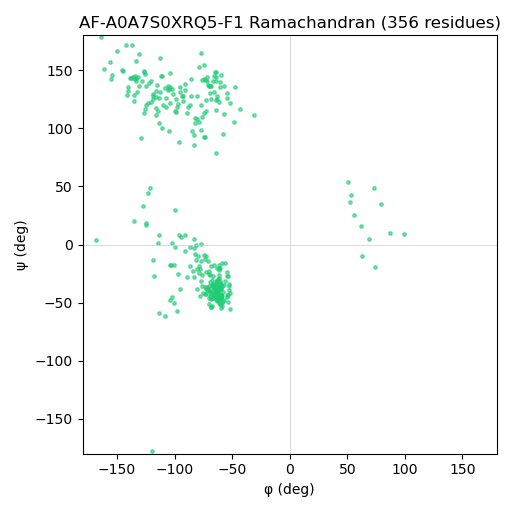. MET A 1 104 ? 11.712 -15.278 -5.742 1.00 98.31 104 MET A O 1
ATOM 849 N N . GLY A 1 105 ? 12.067 -15.726 -3.570 1.00 96.62 105 GLY A N 1
ATOM 850 C CA . GLY A 1 105 ? 13.416 -15.150 -3.506 1.00 96.62 105 GLY A CA 1
ATOM 851 C C . GLY A 1 105 ? 14.417 -15.768 -4.488 1.00 96.62 105 GLY A C 1
ATOM 852 O O . GLY A 1 105 ? 15.405 -15.135 -4.845 1.00 96.62 105 GLY A O 1
ATOM 853 N N . HIS A 1 106 ? 14.134 -16.976 -4.979 1.00 96.81 106 HIS A N 1
ATOM 854 C CA . HIS A 1 106 ? 14.967 -17.690 -5.949 1.00 96.81 106 HIS A CA 1
ATOM 855 C C . HIS A 1 106 ? 14.642 -17.316 -7.407 1.00 96.81 106 HIS A C 1
ATOM 857 O O . HIS A 1 106 ? 15.462 -17.543 -8.294 1.00 96.81 106 HIS A O 1
ATOM 863 N N . TYR A 1 107 ? 13.464 -16.738 -7.667 1.00 97.75 107 TYR A N 1
ATOM 864 C CA . TYR A 1 107 ? 13.000 -16.380 -9.015 1.00 97.75 107 TYR A CA 1
ATOM 865 C C . TYR A 1 107 ? 13.259 -14.912 -9.363 1.00 97.75 107 TYR A C 1
ATOM 867 O O . TYR A 1 107 ? 13.366 -14.558 -10.538 1.00 97.75 107 TYR A O 1
ATOM 875 N N . GLY A 1 108 ? 13.358 -14.046 -8.355 1.00 97.81 108 GLY A N 1
ATOM 876 C CA . GLY A 1 108 ? 13.569 -12.618 -8.541 1.00 97.81 108 GLY A CA 1
ATOM 877 C C . GLY A 1 108 ? 14.033 -11.923 -7.268 1.00 97.81 108 GLY A C 1
ATOM 878 O O . GLY A 1 108 ? 14.171 -12.523 -6.207 1.00 97.81 108 GLY A O 1
ATOM 879 N N . THR A 1 109 ? 14.274 -10.616 -7.363 1.00 98.38 109 THR A N 1
ATOM 880 C CA . THR A 1 109 ? 14.667 -9.817 -6.196 1.00 98.38 109 THR A CA 1
ATOM 881 C C . THR A 1 109 ? 13.440 -9.498 -5.354 1.00 98.38 109 THR A C 1
ATOM 883 O O . THR A 1 109 ? 12.636 -8.636 -5.727 1.00 98.38 109 THR A O 1
ATOM 886 N N . PHE A 1 110 ? 13.312 -10.176 -4.216 1.00 98.56 110 PHE A N 1
ATOM 887 C CA . PHE A 1 110 ? 12.277 -9.903 -3.229 1.00 98.56 110 PHE A CA 1
ATOM 888 C C . PHE A 1 110 ? 12.549 -8.589 -2.482 1.00 98.56 110 PHE A C 1
ATOM 890 O O . PHE A 1 110 ? 13.689 -8.236 -2.166 1.00 98.56 110 PHE A O 1
ATOM 897 N N . ARG A 1 111 ? 11.482 -7.835 -2.215 1.00 98.25 111 ARG A N 1
ATOM 898 C CA . ARG A 1 111 ? 11.493 -6.640 -1.371 1.00 98.25 111 ARG A CA 1
ATOM 899 C C . ARG A 1 111 ? 10.220 -6.599 -0.545 1.00 98.25 111 ARG A C 1
ATOM 901 O O . ARG A 1 111 ? 9.117 -6.617 -1.103 1.00 98.25 111 ARG A O 1
ATOM 908 N N . THR A 1 112 ? 10.393 -6.434 0.759 1.00 98.31 112 THR A N 1
ATOM 909 C CA . THR A 1 112 ? 9.286 -6.141 1.662 1.00 98.31 112 THR A CA 1
ATOM 910 C C . THR A 1 112 ? 8.675 -4.782 1.323 1.00 98.31 112 THR A C 1
ATOM 912 O O . THR A 1 112 ? 9.368 -3.825 0.956 1.00 98.31 112 THR A O 1
ATOM 915 N N . GLY A 1 113 ? 7.350 -4.699 1.391 1.00 96.88 113 GLY A N 1
ATOM 916 C CA . GLY A 1 113 ? 6.631 -3.435 1.326 1.00 96.88 113 GLY A CA 1
ATOM 917 C C . GLY A 1 113 ? 6.339 -2.949 2.743 1.00 96.88 113 GLY A C 1
ATOM 918 O O . GLY A 1 113 ? 5.887 -3.748 3.555 1.00 96.88 113 GLY A O 1
ATOM 919 N N . PRO A 1 114 ? 6.548 -1.660 3.067 1.00 97.19 114 PRO A N 1
ATOM 920 C CA . PRO A 1 114 ? 6.115 -1.153 4.360 1.00 97.19 114 PRO A CA 1
ATOM 921 C C . PRO A 1 114 ? 4.590 -1.235 4.459 1.00 97.19 114 PRO A C 1
ATOM 923 O O . PRO A 1 114 ? 3.894 -1.023 3.450 1.00 97.19 114 PRO A O 1
ATOM 926 N N . LEU A 1 115 ? 4.098 -1.453 5.682 1.00 98.06 115 LEU A N 1
ATOM 927 C CA . LEU A 1 115 ? 2.679 -1.343 6.002 1.00 98.06 115 LEU A CA 1
ATOM 928 C C . LEU A 1 115 ? 2.110 -0.044 5.436 1.00 98.06 115 LEU A C 1
ATOM 930 O O . LEU A 1 115 ? 2.723 1.033 5.500 1.00 98.06 115 LEU A O 1
ATOM 934 N N . LYS A 1 116 ? 0.931 -0.155 4.830 1.00 97.19 116 LYS A N 1
ATOM 935 C CA . LYS A 1 116 ? 0.257 1.004 4.262 1.00 97.19 116 LYS A CA 1
ATOM 936 C C . LYS A 1 116 ? -0.080 1.990 5.378 1.00 97.19 116 LYS A C 1
ATOM 938 O O . LYS A 1 116 ? -0.730 1.641 6.355 1.00 97.19 116 LYS A O 1
ATOM 943 N N . LYS A 1 117 ? 0.366 3.234 5.211 1.00 96.00 117 LYS A N 1
ATOM 944 C CA . LYS A 1 117 ? 0.076 4.306 6.165 1.00 96.00 117 LYS A CA 1
ATOM 945 C C . LYS A 1 117 ? -1.421 4.610 6.213 1.00 96.00 117 LYS A C 1
ATOM 947 O O . LYS A 1 117 ? -2.059 4.625 5.158 1.00 96.00 117 LYS A O 1
ATOM 952 N N . VAL A 1 118 ? -1.929 4.939 7.399 1.00 94.56 118 VAL A N 1
ATOM 953 C CA . VAL A 1 118 ? -3.343 5.273 7.642 1.00 94.56 118 VAL A CA 1
ATOM 954 C C . VAL A 1 118 ? -3.817 6.398 6.723 1.00 94.56 118 VAL A C 1
ATOM 956 O O . VAL A 1 118 ? -4.844 6.257 6.068 1.00 94.56 118 VAL A O 1
ATOM 959 N N . GLU A 1 119 ? -3.024 7.454 6.534 1.00 93.12 119 GLU A N 1
ATOM 960 C CA . GLU A 1 119 ? -3.402 8.581 5.669 1.00 93.12 119 GLU A CA 1
ATOM 961 C C . GLU A 1 119 ? -3.561 8.146 4.202 1.00 93.12 119 GLU A C 1
ATOM 963 O O . GLU A 1 119 ? -4.382 8.674 3.452 1.00 93.12 119 GLU A O 1
ATOM 968 N N . ARG A 1 120 ? -2.790 7.138 3.770 1.00 93.69 120 ARG A N 1
ATOM 969 C CA . ARG A 1 120 ? -2.911 6.550 2.427 1.00 93.69 120 ARG A CA 1
ATOM 970 C C . ARG A 1 120 ? -4.087 5.585 2.322 1.00 93.69 120 ARG A C 1
ATOM 972 O O . ARG A 1 120 ? -4.548 5.368 1.204 1.00 93.69 120 ARG A O 1
ATOM 979 N N . CYS A 1 121 ? -4.534 4.991 3.426 1.00 96.38 121 CYS A N 1
ATOM 980 C CA . CYS A 1 121 ? -5.781 4.235 3.480 1.00 96.38 121 CYS A CA 1
ATOM 981 C C . CYS A 1 121 ? -6.965 5.191 3.313 1.00 96.38 121 CYS A C 1
ATOM 983 O O . CYS A 1 121 ? -7.718 5.021 2.362 1.00 96.38 121 CYS A O 1
ATOM 985 N N . LEU A 1 122 ? -7.046 6.244 4.133 1.00 94.31 122 LEU A N 1
ATOM 986 C CA . LEU A 1 122 ? -8.101 7.266 4.071 1.00 94.31 122 LEU A CA 1
ATOM 987 C C . LEU A 1 122 ? -8.228 7.884 2.677 1.00 94.31 122 LEU A C 1
ATOM 989 O O . LEU A 1 122 ? -9.295 7.845 2.073 1.00 94.31 122 LEU A O 1
ATOM 993 N N . SER A 1 123 ? -7.104 8.312 2.095 1.00 91.75 123 SER A N 1
ATOM 994 C CA . SER A 1 123 ? -7.082 8.838 0.727 1.00 91.75 123 SER A CA 1
ATOM 995 C C . SER A 1 123 ? -7.640 7.840 -0.302 1.00 91.75 123 SER A C 1
ATOM 997 O O . SER A 1 123 ? -8.296 8.259 -1.248 1.00 91.75 123 SER A O 1
ATOM 999 N N . LYS A 1 124 ? -7.440 6.525 -0.139 1.00 93.31 124 LYS A N 1
ATOM 1000 C CA . LYS A 1 124 ? -8.070 5.534 -1.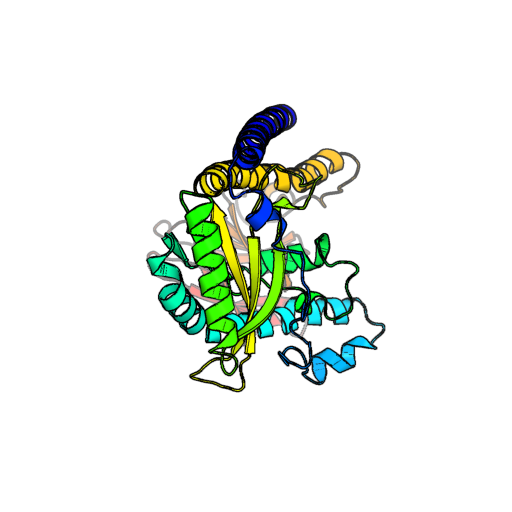029 1.00 93.31 124 LYS A CA 1
ATOM 1001 C C . LYS A 1 124 ? -9.570 5.389 -0.784 1.00 93.31 124 LYS A C 1
ATOM 1003 O O . LYS A 1 124 ? -10.303 5.210 -1.747 1.00 93.31 124 LYS A O 1
ATOM 1008 N N . LEU A 1 125 ? -10.028 5.442 0.467 1.00 94.12 125 LEU A N 1
ATOM 1009 C CA . LEU A 1 125 ? -11.463 5.383 0.767 1.00 94.12 125 LEU A CA 1
ATOM 1010 C C . LEU A 1 125 ? -12.207 6.542 0.097 1.00 94.12 125 LEU A C 1
ATOM 1012 O O . LEU A 1 125 ? -13.249 6.323 -0.513 1.00 94.12 125 LEU A O 1
ATOM 1016 N N . GLU A 1 126 ? -11.645 7.745 0.187 1.00 91.00 126 GLU A N 1
ATOM 1017 C CA . GLU A 1 126 ? -12.244 8.970 -0.347 1.00 91.00 126 GLU A CA 1
ATOM 1018 C C . GLU A 1 126 ? -12.212 9.042 -1.876 1.00 91.00 126 GLU A C 1
ATOM 1020 O O . GLU A 1 126 ? -13.153 9.553 -2.471 1.00 91.00 126 GLU A O 1
ATOM 1025 N N . ASN A 1 127 ? -11.143 8.550 -2.515 1.00 88.44 127 ASN A N 1
ATOM 1026 C CA . ASN A 1 127 ? -10.939 8.726 -3.958 1.00 88.44 127 ASN A CA 1
ATOM 1027 C C . ASN A 1 127 ? -11.236 7.457 -4.768 1.00 88.44 127 ASN A C 1
ATOM 1029 O O . ASN A 1 127 ? -11.942 7.516 -5.769 1.00 88.44 127 ASN A O 1
ATOM 1033 N N . ASP A 1 128 ? -10.710 6.305 -4.345 1.00 91.31 128 ASP A N 1
ATOM 1034 C CA . ASP A 1 128 ? -10.776 5.063 -5.127 1.00 91.31 128 ASP A CA 1
ATOM 1035 C C . ASP A 1 128 ? -12.050 4.260 -4.813 1.00 91.31 128 ASP A C 1
ATOM 1037 O O . ASP A 1 128 ? -12.521 3.483 -5.646 1.00 91.31 128 ASP A O 1
ATOM 1041 N N . TYR A 1 129 ? -12.588 4.406 -3.596 1.00 93.62 129 TYR A N 1
ATOM 1042 C CA . TYR A 1 129 ? -13.671 3.571 -3.068 1.00 93.62 129 TYR A CA 1
ATOM 1043 C C . TYR A 1 129 ? -14.888 4.366 -2.591 1.00 93.62 129 TYR A C 1
ATOM 1045 O O . TYR A 1 129 ? -15.712 3.819 -1.855 1.00 93.62 129 TYR A O 1
ATOM 1053 N N . ALA A 1 130 ? -15.032 5.620 -3.029 1.00 90.94 130 ALA A N 1
ATOM 1054 C CA . ALA A 1 130 ? -16.133 6.498 -2.631 1.00 90.94 130 ALA A CA 1
ATOM 1055 C C . ALA A 1 130 ? -17.506 5.836 -2.830 1.00 90.94 130 ALA A C 1
ATOM 1057 O O . ALA A 1 130 ? -18.343 5.889 -1.927 1.00 90.94 130 ALA A O 1
ATOM 1058 N N . ASP A 1 131 ? -17.668 5.135 -3.956 1.00 92.88 131 ASP A N 1
ATOM 1059 C CA . ASP A 1 131 ? -18.914 4.488 -4.384 1.00 92.88 131 ASP A CA 1
ATOM 1060 C C . ASP A 1 131 ? -18.990 2.994 -4.016 1.00 92.88 131 ASP A C 1
ATOM 1062 O O . ASP A 1 131 ? -19.881 2.268 -4.460 1.00 92.88 131 ASP A O 1
ATOM 1066 N N . CYS A 1 132 ? -18.037 2.486 -3.229 1.00 94.00 132 CYS A N 1
ATOM 1067 C CA . CYS A 1 132 ? -18.046 1.090 -2.805 1.00 94.00 132 CYS A CA 1
ATOM 1068 C C . CYS A 1 132 ? -19.028 0.845 -1.652 1.00 94.00 132 CYS A C 1
ATOM 1070 O O . CYS A 1 132 ? -19.282 1.708 -0.814 1.00 94.00 132 CYS A O 1
ATOM 1072 N N . ALA A 1 133 ? -19.526 -0.393 -1.568 1.00 94.25 133 ALA A N 1
ATOM 1073 C CA . ALA A 1 133 ? -20.371 -0.828 -0.462 1.00 94.25 133 ALA A CA 1
ATOM 1074 C C . ALA A 1 133 ? -19.643 -0.728 0.888 1.00 94.25 133 ALA A C 1
ATOM 1076 O O . ALA A 1 133 ? -18.465 -1.093 0.993 1.00 94.25 133 ALA A O 1
ATOM 1077 N N . TYR A 1 134 ? -20.381 -0.288 1.906 1.00 93.81 134 TYR A N 1
ATOM 1078 C CA . TYR A 1 134 ? -19.919 -0.170 3.285 1.00 93.81 134 TYR A CA 1
ATOM 1079 C C . TYR A 1 134 ? -19.614 -1.545 3.926 1.00 93.81 134 TYR A C 1
ATOM 1081 O O . TYR A 1 134 ? -20.329 -2.504 3.628 1.00 93.81 134 TYR A O 1
ATOM 1089 N N . PRO A 1 135 ? -18.599 -1.651 4.807 1.00 95.31 135 PRO A N 1
ATOM 1090 C CA . PRO A 1 135 ? -17.560 -0.644 5.038 1.00 95.31 135 PRO A CA 1
ATOM 1091 C C . PRO A 1 135 ? -16.649 -0.530 3.805 1.00 95.31 135 PRO A C 1
ATOM 1093 O O . PRO A 1 135 ? -16.279 -1.541 3.196 1.00 95.31 135 PRO A O 1
ATOM 1096 N N . LYS A 1 136 ? -16.307 0.694 3.389 1.00 96.19 136 LYS A N 1
ATOM 1097 C CA . LYS A 1 136 ? -15.473 0.955 2.201 1.00 96.19 136 LYS A CA 1
ATOM 1098 C C . LYS A 1 136 ? -14.039 0.497 2.451 1.00 96.19 136 LYS A C 1
ATOM 1100 O O . LYS A 1 136 ? -13.391 -0.013 1.535 1.00 96.19 136 LYS A O 1
ATOM 1105 N N . SER A 1 137 ? -13.567 0.591 3.697 1.00 96.94 137 SER A N 1
ATOM 1106 C CA . SER A 1 137 ? -12.264 0.074 4.139 1.00 96.94 137 SER A CA 1
ATOM 1107 C C . SER A 1 137 ? -12.059 -1.406 3.809 1.00 96.94 137 SER A C 1
ATOM 1109 O O . SER A 1 137 ? -10.928 -1.809 3.534 1.00 96.94 137 SER A O 1
ATOM 1111 N N . ALA A 1 138 ? -13.122 -2.215 3.707 1.00 97.69 138 ALA A N 1
ATOM 1112 C CA . ALA A 1 138 ? -13.001 -3.615 3.310 1.00 97.69 138 ALA A CA 1
ATOM 1113 C C . ALA A 1 138 ? -12.404 -3.801 1.901 1.00 97.69 138 ALA A C 1
ATOM 1115 O O . ALA A 1 138 ? -11.882 -4.874 1.608 1.00 97.69 138 ALA A O 1
ATOM 1116 N N . LYS A 1 139 ? -12.422 -2.784 1.026 1.00 97.94 139 LYS A N 1
ATOM 1117 C CA . LYS A 1 139 ? -11.760 -2.811 -0.296 1.00 97.94 139 LYS A CA 1
ATOM 1118 C C . LYS A 1 139 ? -10.254 -2.510 -0.240 1.00 97.94 139 LYS A C 1
ATOM 1120 O O . LYS A 1 139 ? -9.573 -2.525 -1.272 1.00 97.94 139 LYS A O 1
ATOM 1125 N N . LEU A 1 140 ? -9.685 -2.255 0.938 1.00 98.12 140 LEU A N 1
ATOM 1126 C CA . LEU A 1 140 ? -8.241 -2.106 1.108 1.00 98.12 140 LEU A CA 1
ATOM 1127 C C . LEU A 1 140 ? -7.556 -3.482 1.108 1.00 98.12 140 LEU A C 1
ATOM 1129 O O . LEU A 1 140 ? -7.505 -4.174 2.119 1.00 98.12 140 LEU A O 1
ATOM 1133 N N . LEU A 1 141 ? -7.001 -3.874 -0.040 1.00 98.44 141 LEU A N 1
ATOM 1134 C CA . LEU A 1 141 ? -6.366 -5.190 -0.242 1.00 98.44 141 LEU A CA 1
ATOM 1135 C C . LEU A 1 141 ? -4.831 -5.156 -0.197 1.00 98.44 141 LEU A C 1
ATOM 1137 O O . LEU A 1 141 ? -4.184 -6.169 -0.443 1.00 98.44 141 LEU A O 1
ATOM 1141 N N . ASP A 1 142 ? -4.253 -3.977 0.046 1.00 98.12 142 ASP A N 1
ATOM 1142 C CA . ASP A 1 142 ? -2.815 -3.713 -0.043 1.00 98.12 142 ASP A CA 1
ATOM 1143 C C . ASP A 1 142 ? -2.248 -3.065 1.233 1.00 98.12 142 ASP A C 1
ATOM 1145 O O . ASP A 1 142 ? -1.332 -2.241 1.149 1.00 98.12 142 ASP A O 1
ATOM 1149 N N . LEU A 1 143 ? -2.806 -3.404 2.408 1.00 98.38 143 LEU A N 1
ATOM 1150 C CA . LEU A 1 143 ? -2.232 -3.004 3.703 1.00 98.38 143 LEU A CA 1
ATOM 1151 C C . LEU A 1 143 ? -0.893 -3.703 3.946 1.00 98.38 143 LEU A C 1
ATOM 1153 O O . LEU A 1 143 ? 0.111 -3.029 4.181 1.00 98.38 143 LEU A O 1
ATOM 1157 N N . VAL A 1 144 ? -0.899 -5.033 3.831 1.00 98.75 144 VAL A N 1
ATOM 1158 C CA . VAL A 1 144 ? 0.287 -5.891 3.819 1.00 98.75 144 VAL A CA 1
ATOM 1159 C C . VAL A 1 144 ? 0.609 -6.225 2.373 1.00 98.75 144 VAL A C 1
ATOM 1161 O O . VAL A 1 144 ? -0.253 -6.690 1.619 1.00 98.75 144 VAL A O 1
ATOM 1164 N N . ARG A 1 145 ? 1.844 -5.950 1.962 1.00 98.56 145 ARG A N 1
ATOM 1165 C CA . ARG A 1 145 ? 2.255 -6.133 0.573 1.00 98.56 145 ARG A CA 1
ATOM 1166 C C . ARG A 1 145 ? 3.750 -6.328 0.427 1.00 98.56 145 ARG A C 1
ATOM 1168 O O . ARG A 1 145 ? 4.532 -5.843 1.241 1.00 98.56 145 ARG A O 1
ATOM 1175 N N . CYS A 1 146 ? 4.145 -6.957 -0.666 1.00 98.69 146 CYS A N 1
ATOM 1176 C CA . CYS A 1 146 ? 5.538 -7.118 -1.057 1.00 98.69 146 CYS A CA 1
ATOM 1177 C C . CYS A 1 146 ? 5.688 -6.980 -2.575 1.00 98.69 146 CYS A C 1
ATOM 1179 O O . CYS A 1 146 ? 4.707 -6.898 -3.320 1.00 98.69 146 CYS A O 1
ATOM 1181 N N . SER A 1 147 ? 6.930 -6.943 -3.048 1.00 98.44 147 SER A N 1
ATOM 1182 C CA . SER A 1 147 ? 7.217 -6.953 -4.483 1.00 98.44 147 SER A CA 1
ATOM 1183 C C . SER A 1 147 ? 8.354 -7.899 -4.818 1.00 98.44 147 SER A C 1
ATOM 1185 O O . SER A 1 147 ? 9.330 -7.991 -4.075 1.00 98.44 147 SER A O 1
ATOM 1187 N N . VAL A 1 148 ? 8.242 -8.552 -5.968 1.00 98.69 148 VAL A N 1
ATOM 1188 C CA . VAL A 1 148 ? 9.295 -9.372 -6.560 1.00 98.69 148 VAL A CA 1
ATOM 1189 C C . VAL A 1 148 ? 9.639 -8.759 -7.904 1.00 98.69 148 VAL A C 1
ATOM 1191 O O . VAL A 1 148 ? 8.759 -8.514 -8.734 1.00 98.69 148 VAL A O 1
ATOM 1194 N N . THR A 1 149 ? 10.920 -8.451 -8.083 1.00 98.50 149 THR A N 1
ATOM 1195 C CA . THR A 1 149 ? 11.409 -7.781 -9.285 1.00 98.50 149 THR A CA 1
ATOM 1196 C C . THR A 1 149 ? 12.158 -8.760 -10.180 1.00 98.50 149 THR A C 1
ATOM 1198 O O . THR A 1 149 ? 13.024 -9.490 -9.696 1.00 98.50 149 THR A O 1
ATOM 1201 N N . PHE A 1 150 ? 11.849 -8.747 -11.474 1.00 98.50 150 PHE A N 1
ATOM 1202 C CA . PHE A 1 150 ? 12.387 -9.671 -12.472 1.00 98.50 150 PHE A CA 1
ATOM 1203 C C . PHE A 1 150 ? 13.128 -8.920 -13.576 1.00 98.50 150 PHE A C 1
ATOM 1205 O O . PHE A 1 150 ? 12.673 -7.870 -14.026 1.00 98.50 150 PHE A O 1
ATOM 1212 N N . ASN A 1 151 ? 14.251 -9.456 -14.052 1.00 97.50 151 ASN A N 1
ATOM 1213 C CA . ASN A 1 151 ? 15.020 -8.802 -15.112 1.00 97.50 151 ASN A CA 1
ATOM 1214 C C . ASN A 1 151 ? 14.472 -9.106 -16.509 1.00 97.50 151 ASN A C 1
ATOM 1216 O O . ASN A 1 151 ? 14.628 -8.277 -17.403 1.00 97.50 151 ASN A O 1
ATOM 1220 N N . THR A 1 152 ? 13.827 -10.261 -16.692 1.00 97.12 152 THR A N 1
ATOM 1221 C CA . THR A 1 152 ? 13.261 -10.684 -17.980 1.00 97.12 152 THR A CA 1
ATOM 1222 C C . THR A 1 152 ? 11.822 -11.164 -17.839 1.00 97.12 152 THR A C 1
ATOM 1224 O O . THR A 1 152 ? 11.351 -11.472 -16.738 1.00 97.12 152 THR A O 1
ATOM 1227 N N . LEU A 1 153 ? 11.121 -11.247 -18.973 1.00 97.75 153 LEU A N 1
ATOM 1228 C CA . LEU A 1 153 ? 9.754 -11.751 -19.013 1.00 97.75 153 LEU A CA 1
ATOM 1229 C C . LEU A 1 153 ? 9.680 -13.238 -18.628 1.00 97.75 153 LEU A C 1
ATOM 1231 O O . LEU A 1 153 ? 8.750 -13.644 -17.940 1.00 97.75 153 LEU A O 1
ATOM 1235 N N . GLU A 1 154 ? 10.671 -14.051 -19.005 1.00 98.06 154 GLU A N 1
ATOM 1236 C CA . GLU A 1 154 ? 10.741 -15.461 -18.610 1.00 98.06 154 GLU A CA 1
ATOM 1237 C C . GLU A 1 154 ? 10.800 -15.634 -17.100 1.00 98.06 154 GLU A C 1
ATOM 1239 O O . GLU A 1 154 ? 10.103 -16.493 -16.573 1.00 98.06 154 GLU A O 1
ATOM 1244 N N . GLN A 1 155 ? 11.625 -14.840 -16.410 1.00 98.06 155 GLN A N 1
ATOM 1245 C CA . GLN A 1 155 ? 11.742 -14.926 -14.956 1.00 98.06 155 GLN A CA 1
ATOM 1246 C C . GLN A 1 155 ? 10.422 -14.563 -14.273 1.00 98.06 155 GLN A C 1
ATOM 1248 O O . GLN A 1 155 ? 10.034 -15.227 -13.317 1.00 98.06 155 GLN A O 1
ATOM 1253 N N . LEU A 1 156 ? 9.716 -13.549 -14.791 1.00 98.56 156 LEU A N 1
ATOM 1254 C CA . LEU A 1 156 ? 8.396 -13.170 -14.290 1.00 98.56 156 LEU A CA 1
ATOM 1255 C C . LEU A 1 156 ? 7.390 -14.309 -14.464 1.00 98.56 156 LEU A C 1
ATOM 1257 O O . LEU A 1 156 ? 6.694 -14.635 -13.508 1.00 98.56 156 LEU A O 1
ATOM 1261 N N . LEU A 1 157 ? 7.329 -14.923 -15.650 1.00 98.62 157 LEU A N 1
ATOM 1262 C CA . LEU A 1 157 ? 6.418 -16.038 -15.928 1.00 98.62 157 LEU A CA 1
ATOM 1263 C C . LEU A 1 157 ? 6.739 -17.259 -15.058 1.00 98.62 157 LEU A C 1
ATOM 1265 O O . LEU A 1 157 ? 5.846 -17.792 -14.414 1.00 98.62 157 LEU A O 1
ATOM 1269 N N . LEU A 1 158 ? 8.017 -17.635 -14.947 1.00 98.38 158 LEU A N 1
ATOM 1270 C CA . LEU A 1 158 ? 8.454 -18.725 -14.067 1.00 98.38 158 LEU A CA 1
ATOM 1271 C C . LEU A 1 158 ? 8.107 -18.449 -12.600 1.00 98.38 158 LEU A C 1
ATOM 1273 O O . LEU A 1 158 ? 7.633 -19.341 -11.903 1.00 98.38 158 LEU A O 1
ATOM 1277 N N . GLY A 1 159 ? 8.325 -17.217 -12.134 1.00 98.44 15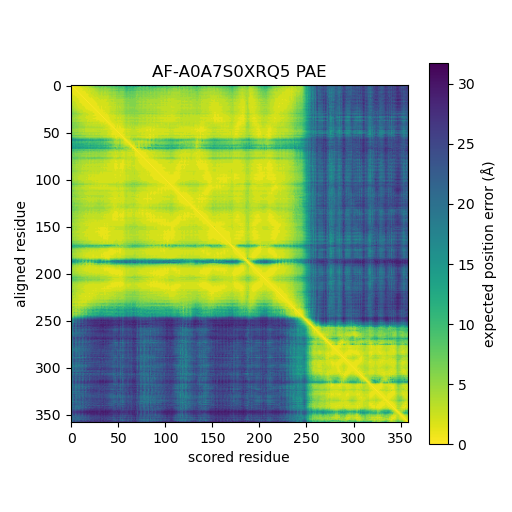9 GLY A N 1
ATOM 1278 C CA . GLY A 1 159 ? 7.951 -16.804 -10.786 1.00 98.44 159 GLY A CA 1
ATOM 1279 C C . GLY A 1 159 ? 6.438 -16.833 -10.568 1.00 98.44 159 GLY A C 1
ATOM 1280 O O . GLY A 1 159 ? 5.987 -17.279 -9.518 1.00 98.44 159 GLY A O 1
ATOM 1281 N N . TYR A 1 160 ? 5.647 -16.391 -11.549 1.00 98.62 160 TYR A N 1
ATOM 1282 C CA . TYR A 1 160 ? 4.186 -16.453 -11.491 1.00 98.62 160 TYR A CA 1
ATOM 1283 C C . TYR A 1 160 ? 3.689 -17.901 -11.408 1.00 98.62 160 TYR A C 1
ATOM 1285 O O . TYR A 1 160 ? 2.921 -18.223 -10.503 1.00 98.62 160 TYR A O 1
ATOM 1293 N N . ASP A 1 161 ? 4.173 -18.780 -12.287 1.00 98.31 161 ASP A N 1
ATOM 1294 C CA . ASP A 1 161 ? 3.792 -20.195 -12.309 1.00 98.31 161 ASP A CA 1
ATOM 1295 C C . ASP A 1 161 ? 4.179 -20.897 -11.001 1.00 98.31 161 ASP A C 1
ATOM 1297 O O . ASP A 1 161 ? 3.377 -21.633 -10.426 1.00 98.31 161 ASP A O 1
ATOM 1301 N N . ALA A 1 162 ? 5.383 -20.624 -10.483 1.00 98.00 162 ALA A N 1
ATOM 1302 C CA . ALA A 1 162 ? 5.838 -21.155 -9.202 1.00 98.00 162 ALA A CA 1
ATOM 1303 C C . ALA A 1 162 ? 4.966 -20.678 -8.033 1.00 98.00 162 ALA A C 1
ATOM 1305 O O . ALA A 1 162 ? 4.625 -21.478 -7.162 1.00 98.00 162 ALA A O 1
ATOM 1306 N N . LEU A 1 163 ? 4.575 -19.400 -8.031 1.00 97.94 163 LEU A N 1
ATOM 1307 C CA . LEU A 1 163 ? 3.692 -18.829 -7.018 1.00 97.94 163 LEU A CA 1
ATOM 1308 C C . LEU A 1 163 ? 2.300 -19.474 -7.057 1.00 97.94 163 LEU A C 1
ATOM 1310 O O . LEU A 1 163 ? 1.766 -19.840 -6.014 1.00 97.94 163 LEU A O 1
ATOM 1314 N N . MET A 1 164 ? 1.721 -19.643 -8.250 1.00 97.88 164 MET A N 1
ATOM 1315 C CA . MET A 1 164 ? 0.415 -20.291 -8.413 1.00 97.88 164 MET A CA 1
ATOM 1316 C C . MET A 1 164 ? 0.462 -21.763 -7.987 1.00 97.88 164 MET A C 1
ATOM 1318 O O . MET A 1 164 ? -0.384 -22.198 -7.207 1.00 97.88 164 MET A O 1
ATOM 1322 N N . ALA A 1 165 ? 1.487 -22.504 -8.418 1.00 97.12 165 ALA A N 1
ATOM 1323 C CA . ALA A 1 165 ? 1.682 -23.897 -8.022 1.00 97.12 165 ALA A CA 1
ATOM 1324 C C . ALA A 1 165 ? 1.861 -24.045 -6.504 1.00 97.12 165 ALA A C 1
ATOM 1326 O O . ALA A 1 165 ? 1.400 -25.020 -5.911 1.00 97.12 165 ALA A O 1
ATOM 1327 N N . ASP A 1 166 ? 2.522 -23.085 -5.857 1.00 96.69 166 ASP A N 1
ATOM 1328 C CA . ASP A 1 166 ? 2.663 -23.085 -4.409 1.00 96.69 166 ASP A CA 1
ATOM 1329 C C . ASP A 1 166 ? 1.328 -22.853 -3.691 1.00 96.69 166 ASP A C 1
ATOM 1331 O O . ASP A 1 166 ? 1.023 -23.557 -2.730 1.00 96.69 166 ASP A O 1
ATOM 1335 N N . PHE A 1 167 ? 0.480 -21.954 -4.194 1.00 94.56 167 PHE A N 1
ATOM 1336 C CA . PHE A 1 167 ? -0.853 -21.726 -3.624 1.00 94.56 167 PHE A CA 1
ATOM 1337 C C . PHE A 1 167 ? -1.762 -22.948 -3.750 1.00 94.56 167 PHE A C 1
ATOM 1339 O O . PHE A 1 167 ? -2.539 -23.230 -2.837 1.00 94.56 167 PHE A O 1
ATOM 1346 N N . ASP A 1 168 ? -1.635 -23.703 -4.841 1.00 94.56 168 ASP A N 1
ATOM 1347 C CA . ASP A 1 168 ? -2.370 -24.953 -5.025 1.00 94.56 168 ASP A CA 1
ATOM 1348 C C . ASP A 1 168 ? -1.921 -26.046 -4.041 1.00 94.56 168 ASP A C 1
ATOM 1350 O O . ASP A 1 168 ? -2.743 -26.856 -3.612 1.00 94.56 168 ASP A O 1
ATOM 1354 N N . ARG A 1 169 ? -0.648 -26.051 -3.621 1.00 95.44 169 ARG A N 1
ATOM 1355 C CA . ARG A 1 169 ? -0.130 -26.977 -2.594 1.00 95.44 169 ARG A CA 1
ATOM 1356 C C . ARG A 1 169 ? -0.446 -26.521 -1.169 1.00 95.44 169 ARG A C 1
ATOM 1358 O O . ARG A 1 169 ? -0.753 -27.347 -0.312 1.00 95.44 169 ARG A O 1
ATOM 1365 N N . SER A 1 170 ? -0.381 -25.218 -0.912 1.00 92.56 170 SER A N 1
ATOM 1366 C CA . SER A 1 170 ? -0.413 -24.614 0.427 1.00 92.56 170 SER A CA 1
ATOM 1367 C C . SER A 1 170 ? -1.793 -24.071 0.821 1.00 92.56 170 SER A C 1
ATOM 1369 O O . SER A 1 170 ? -1.892 -23.142 1.628 1.00 92.56 170 SER A O 1
ATOM 1371 N N . GLN A 1 171 ? -2.875 -24.673 0.308 1.00 85.38 171 GLN A N 1
ATOM 1372 C CA . GLN A 1 171 ? -4.254 -24.174 0.457 1.00 85.38 171 GLN A CA 1
ATOM 1373 C C . GLN A 1 171 ? -4.727 -23.962 1.906 1.00 85.38 171 GLN A C 1
ATOM 1375 O O . GLN A 1 171 ? -5.730 -23.284 2.128 1.00 85.38 171 GLN A O 1
ATOM 1380 N N . ASN A 1 172 ? -4.042 -24.524 2.903 1.00 88.06 172 ASN A N 1
ATOM 1381 C CA . ASN A 1 172 ? -4.381 -24.322 4.313 1.00 88.06 172 ASN A CA 1
ATOM 1382 C C . ASN A 1 172 ? -3.946 -22.951 4.857 1.00 88.06 172 ASN A C 1
ATOM 1384 O O . ASN A 1 172 ? -4.577 -22.458 5.789 1.00 88.06 172 ASN A O 1
ATOM 1388 N N . TYR A 1 173 ? -2.912 -22.335 4.277 1.00 93.44 173 TYR A N 1
ATOM 1389 C CA . TYR A 1 173 ? -2.294 -21.105 4.797 1.00 93.44 173 TYR A CA 1
ATOM 1390 C C . TYR A 1 173 ? -2.401 -19.928 3.833 1.00 93.44 173 TYR A C 1
ATOM 1392 O O . TYR A 1 173 ? -2.435 -18.776 4.260 1.00 93.44 173 TYR A O 1
ATOM 1400 N N . ILE A 1 174 ? -2.486 -20.202 2.533 1.00 97.00 174 ILE A N 1
ATOM 1401 C CA . ILE A 1 174 ? -2.570 -19.172 1.506 1.00 97.00 174 ILE A CA 1
ATOM 1402 C C . ILE A 1 174 ? -3.546 -19.597 0.414 1.00 97.00 174 ILE A C 1
ATOM 1404 O O . ILE A 1 174 ? -3.562 -20.748 -0.019 1.00 97.00 174 ILE A O 1
ATOM 1408 N N . LYS A 1 175 ? -4.403 -18.672 -0.020 1.00 97.12 175 LYS A N 1
ATOM 1409 C CA . LYS A 1 175 ? -5.368 -18.906 -1.100 1.00 97.12 175 LYS A CA 1
ATOM 1410 C C . LYS A 1 175 ? -5.398 -17.731 -2.052 1.00 97.12 175 LYS A C 1
ATOM 1412 O O . LYS A 1 175 ? -5.341 -16.581 -1.623 1.00 97.12 175 LYS A O 1
ATOM 1417 N N . LEU A 1 176 ? -5.565 -18.006 -3.340 1.00 97.88 176 LEU A N 1
ATOM 1418 C CA . LEU A 1 176 ? -5.727 -16.954 -4.335 1.00 97.88 176 LEU A CA 1
ATOM 1419 C C . LEU A 1 176 ? -7.016 -16.153 -4.081 1.00 97.88 176 LEU A C 1
ATOM 1421 O O . LEU A 1 176 ? -8.109 -16.718 -4.052 1.00 97.88 176 LEU A O 1
ATOM 1425 N N . ALA A 1 177 ? -6.890 -14.831 -3.945 1.00 98.25 177 ALA A N 1
ATOM 1426 C CA . ALA A 1 177 ? -8.021 -13.912 -3.828 1.00 98.25 177 ALA A CA 1
ATOM 1427 C C . ALA A 1 177 ? -8.307 -13.217 -5.165 1.00 98.25 177 ALA A C 1
ATOM 1429 O O . ALA A 1 177 ? -9.440 -13.229 -5.648 1.00 98.25 177 ALA A O 1
ATOM 1430 N N . ARG A 1 178 ? -7.280 -12.632 -5.793 1.00 98.56 178 ARG A N 1
ATOM 1431 C CA . ARG A 1 178 ? -7.422 -11.876 -7.043 1.00 98.56 178 ARG A CA 1
ATOM 1432 C C . ARG A 1 178 ? -6.118 -11.857 -7.838 1.00 98.56 178 ARG A C 1
ATOM 1434 O O . ARG A 1 178 ? -5.050 -11.761 -7.252 1.00 98.56 178 ARG A O 1
ATOM 1441 N N . VAL A 1 179 ? -6.210 -11.861 -9.161 1.00 98.56 179 VAL A N 1
ATOM 1442 C CA . VAL A 1 179 ? -5.125 -11.534 -10.091 1.00 98.56 179 VAL A CA 1
ATOM 1443 C C . VAL A 1 179 ? -5.555 -10.319 -10.902 1.00 98.56 179 VAL A C 1
ATOM 1445 O O . VAL A 1 179 ? -6.657 -10.295 -11.450 1.00 98.56 179 VAL A O 1
ATOM 1448 N N . LYS A 1 180 ? -4.689 -9.309 -10.971 1.00 97.81 180 LYS A N 1
ATOM 1449 C CA . LYS A 1 180 ? -4.804 -8.197 -11.912 1.00 97.81 180 LYS A CA 1
ATOM 1450 C C . LYS A 1 180 ? -3.569 -8.159 -12.791 1.00 97.81 180 LYS A C 1
ATOM 1452 O O . LYS A 1 180 ? -2.461 -8.030 -12.276 1.00 97.81 180 LYS A O 1
ATOM 1457 N N . ASN A 1 181 ? -3.766 -8.230 -14.097 1.00 97.81 181 ASN A N 1
ATOM 1458 C CA . ASN A 1 181 ? -2.694 -8.123 -15.069 1.00 97.81 181 ASN A CA 1
ATOM 1459 C C . ASN A 1 181 ? -2.737 -6.751 -15.747 1.00 97.81 181 ASN A C 1
ATOM 1461 O O . ASN A 1 181 ? -3.491 -6.540 -16.694 1.00 97.81 181 ASN A O 1
ATOM 1465 N N . GLY A 1 182 ? -1.915 -5.815 -15.270 1.00 96.06 182 GLY A N 1
ATOM 1466 C CA . GLY A 1 182 ? -1.860 -4.462 -15.823 1.00 96.06 182 GLY A CA 1
ATOM 1467 C C . GLY A 1 182 ? -1.448 -4.428 -17.298 1.00 96.06 182 GLY A C 1
ATOM 1468 O O . GLY A 1 182 ? -1.778 -3.477 -18.001 1.00 96.06 182 GLY A O 1
ATOM 1469 N N . PHE A 1 183 ? -0.780 -5.466 -17.814 1.00 95.56 183 PHE A N 1
ATOM 1470 C CA . PHE A 1 183 ? -0.403 -5.543 -19.230 1.00 95.56 183 PHE A CA 1
ATOM 1471 C C . PHE A 1 183 ? -1.608 -5.707 -20.171 1.00 95.56 183 PHE A C 1
ATOM 1473 O O . PHE A 1 183 ? -1.490 -5.395 -21.355 1.00 95.56 183 PHE A O 1
ATOM 1480 N N . LEU A 1 184 ? -2.769 -6.134 -19.657 1.00 95.38 184 LEU A N 1
ATOM 1481 C CA . LEU A 1 184 ? -4.022 -6.204 -20.420 1.00 95.38 184 LEU A CA 1
ATOM 1482 C C . LEU A 1 184 ? -4.704 -4.835 -20.569 1.00 95.38 184 LEU A C 1
ATOM 1484 O O . LEU A 1 184 ? -5.551 -4.648 -21.447 1.00 95.38 184 LEU A O 1
ATOM 1488 N N . ASP A 1 185 ? -4.344 -3.871 -19.722 1.00 90.50 185 ASP A N 1
ATOM 1489 C CA . ASP A 1 185 ? -5.032 -2.591 -19.638 1.00 90.50 185 ASP A CA 1
ATOM 1490 C C . ASP A 1 185 ? -4.521 -1.640 -20.734 1.00 90.50 185 ASP A C 1
ATOM 1492 O O . ASP A 1 185 ? -3.395 -1.124 -20.697 1.00 90.50 185 ASP A O 1
ATOM 1496 N N . LYS A 1 186 ? -5.382 -1.389 -21.728 1.00 77.69 186 LYS A N 1
ATOM 1497 C CA . LYS A 1 186 ? -5.082 -0.532 -22.890 1.00 77.69 186 LYS A CA 1
ATOM 1498 C C . LYS A 1 186 ? -4.888 0.943 -22.524 1.00 77.69 186 LYS A C 1
ATOM 1500 O O . LYS A 1 186 ? -4.182 1.651 -23.229 1.00 77.69 186 LYS A O 1
ATOM 1505 N N . THR A 1 187 ? -5.503 1.399 -21.435 1.00 65.81 187 THR A N 1
ATOM 1506 C CA . THR A 1 187 ? -5.613 2.819 -21.057 1.00 65.81 187 THR A CA 1
ATOM 1507 C C . THR A 1 187 ? -5.042 3.079 -19.666 1.00 65.81 187 THR A C 1
ATOM 1509 O O . THR A 1 187 ? -5.682 3.716 -18.834 1.00 65.81 187 THR A O 1
ATOM 1512 N N . TYR A 1 188 ? -3.873 2.521 -19.357 1.00 66.25 188 TYR A N 1
ATOM 1513 C CA . TYR A 1 188 ? -3.290 2.738 -18.037 1.00 66.25 188 TYR A CA 1
ATOM 1514 C C . TYR A 1 188 ? -2.684 4.142 -17.952 1.00 66.25 188 TYR A C 1
ATOM 1516 O O . TYR A 1 188 ? -1.643 4.422 -18.559 1.00 66.25 188 TYR A O 1
ATOM 1524 N N . ASP A 1 189 ? -3.332 5.006 -17.174 1.00 65.06 189 ASP A N 1
ATOM 1525 C CA . ASP A 1 189 ? -2.835 6.338 -16.848 1.00 65.06 189 ASP A CA 1
ATOM 1526 C C . ASP A 1 189 ? -1.455 6.224 -16.185 1.00 65.06 189 ASP A C 1
ATOM 1528 O O . ASP A 1 189 ? -1.298 5.687 -15.085 1.00 65.06 189 ASP A O 1
ATOM 1532 N N . GLY A 1 190 ? -0.426 6.703 -16.884 1.00 76.06 190 GLY A N 1
ATOM 1533 C CA . GLY A 1 190 ? 0.945 6.750 -16.375 1.00 76.06 190 GLY A CA 1
ATOM 1534 C C . GLY A 1 190 ? 1.875 5.623 -16.834 1.00 76.06 190 GLY A C 1
ATOM 1535 O O . GLY A 1 190 ? 2.979 5.526 -16.301 1.00 76.06 190 GLY A O 1
ATOM 1536 N N . GLY A 1 191 ? 1.481 4.774 -17.791 1.00 84.88 191 GLY A N 1
ATOM 1537 C CA . GLY A 1 191 ? 2.397 3.837 -18.470 1.00 84.88 191 GLY A CA 1
ATOM 1538 C C . GLY A 1 191 ? 2.839 2.614 -17.645 1.00 84.88 191 GLY A C 1
ATOM 1539 O O . GLY A 1 191 ? 3.245 1.596 -18.205 1.00 84.88 191 GLY A O 1
ATOM 1540 N N . TYR A 1 192 ? 2.714 2.651 -16.319 1.00 90.56 192 TYR A N 1
ATOM 1541 C CA . TYR A 1 192 ? 3.223 1.613 -15.424 1.00 90.56 192 TYR A CA 1
ATOM 1542 C C . TYR A 1 192 ? 2.404 0.320 -15.475 1.00 90.56 192 TYR A C 1
ATOM 1544 O O . TYR A 1 192 ? 1.210 0.341 -15.193 1.00 90.56 192 TYR A O 1
ATOM 1552 N N . ARG A 1 193 ? 3.056 -0.817 -15.757 1.00 94.44 193 ARG A N 1
ATOM 1553 C CA . ARG A 1 193 ? 2.427 -2.145 -15.820 1.00 94.44 193 ARG A CA 1
ATOM 1554 C C . ARG A 1 193 ? 3.077 -3.132 -14.847 1.00 94.44 193 ARG A C 1
ATOM 1556 O O . ARG A 1 193 ? 4.298 -3.165 -14.698 1.00 94.44 193 ARG A O 1
ATOM 1563 N N . ASP A 1 194 ? 2.253 -3.934 -14.183 1.00 96.69 194 ASP A N 1
ATOM 1564 C CA . ASP A 1 194 ? 2.649 -5.021 -13.287 1.00 96.69 194 ASP A CA 1
ATOM 1565 C C . ASP A 1 194 ? 1.595 -6.140 -13.281 1.00 96.69 194 ASP A C 1
ATOM 1567 O O . ASP A 1 194 ? 0.474 -5.963 -13.760 1.00 96.69 194 ASP A O 1
ATOM 1571 N N . VAL A 1 195 ? 1.954 -7.299 -12.725 1.00 98.38 195 VAL A N 1
ATOM 1572 C CA . VAL A 1 195 ? 0.980 -8.332 -12.351 1.00 98.38 195 VAL A CA 1
ATOM 1573 C C . VAL A 1 195 ? 0.821 -8.284 -10.836 1.00 98.38 195 VAL A C 1
ATOM 1575 O O . VAL A 1 195 ? 1.794 -8.428 -10.096 1.00 98.38 195 VAL A O 1
ATOM 1578 N N . LYS A 1 196 ? -0.401 -8.057 -10.358 1.00 98.38 196 LYS A N 1
ATOM 1579 C CA . LYS A 1 196 ? -0.729 -8.019 -8.929 1.00 98.38 196 LYS A CA 1
ATOM 1580 C C . LYS A 1 196 ? -1.510 -9.262 -8.551 1.00 98.38 196 LYS A C 1
ATOM 1582 O O . LYS A 1 196 ? -2.557 -9.542 -9.134 1.00 98.38 196 LYS A O 1
ATOM 1587 N N . VAL A 1 197 ? -1.025 -9.965 -7.541 1.00 98.69 197 VAL A N 1
ATOM 1588 C CA . VAL A 1 197 ? -1.656 -11.162 -7.000 1.00 98.69 197 VAL A CA 1
ATOM 1589 C C . VAL A 1 197 ? -2.062 -10.869 -5.563 1.00 98.69 197 VAL A C 1
ATOM 1591 O O . VAL A 1 197 ? -1.217 -10.680 -4.694 1.00 98.69 197 VAL A O 1
ATOM 1594 N N . ASN A 1 198 ? -3.363 -10.794 -5.309 1.00 98.81 198 ASN A N 1
ATOM 1595 C CA . ASN A 1 198 ? -3.905 -10.716 -3.964 1.00 98.81 198 ASN A CA 1
ATOM 1596 C C . ASN A 1 198 ? -4.197 -12.129 -3.451 1.00 98.81 198 ASN A C 1
ATOM 1598 O O . ASN A 1 198 ? -4.762 -12.957 -4.174 1.00 98.81 198 ASN A O 1
ATOM 1602 N N . VAL A 1 199 ? -3.866 -12.380 -2.190 1.00 98.56 199 VAL A N 1
ATOM 1603 C CA . VAL A 1 199 ? -4.025 -13.682 -1.533 1.00 98.56 199 VAL A CA 1
ATOM 1604 C C . VAL A 1 199 ? -4.698 -13.525 -0.187 1.00 98.56 199 VAL A C 1
ATOM 1606 O O . VAL A 1 199 ? -4.425 -12.559 0.511 1.00 98.56 199 VAL A O 1
ATOM 1609 N N . ILE A 1 200 ? -5.544 -14.478 0.192 1.00 98.62 200 ILE A N 1
ATOM 1610 C CA . ILE A 1 200 ? -5.976 -14.643 1.579 1.00 98.62 200 ILE A CA 1
ATOM 1611 C C . ILE A 1 200 ? -4.858 -15.399 2.282 1.00 98.62 200 ILE A C 1
ATOM 1613 O O . ILE A 1 200 ? -4.661 -16.583 2.013 1.00 98.62 200 ILE A O 1
ATOM 1617 N N . PHE A 1 201 ? -4.125 -14.711 3.144 1.00 98.56 201 PHE A N 1
ATOM 1618 C CA . PHE A 1 201 ? -3.074 -15.303 3.955 1.00 98.56 201 PHE A CA 1
ATOM 1619 C C . PHE A 1 201 ? -3.588 -15.500 5.383 1.00 98.56 201 PHE A C 1
ATOM 1621 O O . PHE A 1 201 ? -4.237 -14.614 5.942 1.00 98.56 201 PHE A O 1
ATOM 1628 N N . GLN A 1 202 ? -3.340 -16.678 5.947 1.00 98.44 202 GLN A N 1
ATOM 1629 C CA . GLN A 1 202 ? -3.726 -17.071 7.296 1.00 98.44 202 GLN A CA 1
ATOM 1630 C C . GLN A 1 202 ? -2.462 -17.257 8.133 1.00 98.44 202 GLN A C 1
ATOM 1632 O O . GLN A 1 202 ? -1.580 -18.026 7.754 1.00 98.44 202 GLN A O 1
ATOM 1637 N N . SER A 1 203 ? -2.395 -16.573 9.277 1.00 97.62 203 SER A N 1
ATOM 1638 C CA . SER A 1 203 ? -1.257 -16.682 10.194 1.00 97.62 203 SER A CA 1
ATOM 1639 C C . SER A 1 203 ? -1.112 -18.123 10.696 1.00 97.62 203 SER A C 1
ATOM 1641 O O . SER A 1 203 ? -2.097 -18.778 11.057 1.00 97.62 203 SER A O 1
ATOM 1643 N N . ALA A 1 204 ? 0.125 -18.621 10.717 1.00 96.00 204 ALA A N 1
ATOM 1644 C CA . ALA A 1 204 ? 0.439 -19.921 11.295 1.00 96.00 204 ALA A CA 1
ATOM 1645 C C . ALA A 1 204 ? 0.472 -19.839 12.828 1.00 96.00 204 ALA A C 1
ATOM 1647 O O . ALA A 1 204 ? 0.115 -20.805 13.502 1.00 96.00 204 ALA A O 1
ATOM 1648 N N . ILE A 1 205 ? 0.856 -18.678 13.373 1.00 95.88 205 ILE A N 1
ATOM 1649 C CA . ILE A 1 205 ? 0.896 -18.410 14.816 1.00 95.88 205 ILE A CA 1
ATOM 1650 C C . ILE A 1 205 ? -0.518 -18.227 15.385 1.00 95.88 205 ILE A C 1
ATOM 1652 O O . ILE A 1 205 ? -0.830 -18.754 16.453 1.00 95.88 205 ILE A O 1
ATOM 1656 N N . ASN A 1 206 ? -1.388 -17.506 14.675 1.00 96.31 206 ASN A N 1
ATOM 1657 C CA . ASN A 1 206 ? -2.779 -17.294 15.060 1.00 96.31 206 ASN A CA 1
ATOM 1658 C C . ASN A 1 206 ? -3.735 -17.626 13.899 1.00 96.31 206 ASN A C 1
ATOM 1660 O O . ASN A 1 206 ? -4.103 -16.739 13.127 1.00 96.31 206 ASN A O 1
ATOM 1664 N N . PRO A 1 207 ? -4.222 -18.878 13.811 1.00 95.44 207 PRO A N 1
ATOM 1665 C CA . PRO A 1 207 ? -5.102 -19.332 12.730 1.00 95.44 207 PRO A CA 1
ATOM 1666 C C . PRO A 1 207 ? -6.430 -18.570 12.582 1.00 95.44 207 PRO A C 1
ATOM 1668 O O . PRO A 1 207 ? -7.095 -18.712 11.553 1.00 95.44 207 PRO A O 1
ATOM 1671 N N . GLN A 1 208 ? -6.838 -17.795 13.593 1.00 95.44 208 GLN A N 1
ATOM 1672 C CA . GLN A 1 208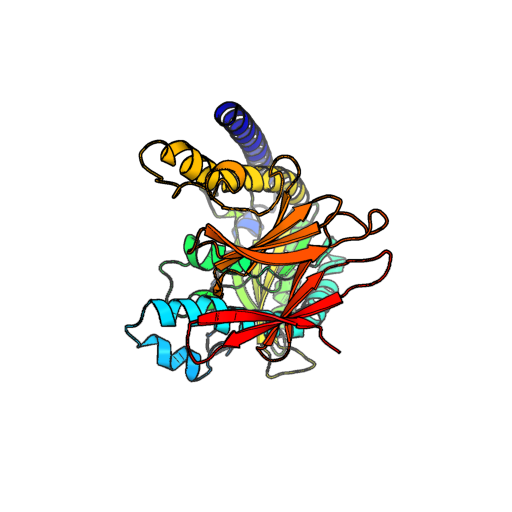 ? -8.033 -16.946 13.523 1.00 95.44 208 GLN A CA 1
ATOM 1673 C C . GLN A 1 208 ? -7.787 -15.664 12.723 1.00 95.44 208 GLN A C 1
ATOM 1675 O O . GLN A 1 208 ? -8.736 -15.062 12.225 1.00 95.44 208 GLN A O 1
ATOM 1680 N N . ILE A 1 209 ? -6.525 -15.256 12.568 1.00 96.75 209 ILE A N 1
ATOM 1681 C CA . ILE A 1 209 ? -6.151 -14.066 11.814 1.00 96.75 209 ILE A CA 1
ATOM 1682 C C . ILE A 1 209 ? -5.945 -14.446 10.351 1.00 96.75 209 ILE A C 1
ATOM 1684 O O . ILE A 1 209 ? -5.056 -15.229 10.000 1.00 96.75 209 ILE A O 1
ATOM 1688 N N . LYS A 1 210 ? -6.763 -13.844 9.486 1.00 98.19 210 LYS A N 1
ATOM 1689 C CA . LYS A 1 210 ? -6.644 -13.936 8.032 1.00 98.19 210 LYS A CA 1
ATOM 1690 C C . LYS A 1 210 ? -6.777 -12.554 7.435 1.00 98.19 210 LYS A C 1
ATOM 1692 O O . LYS A 1 210 ? -7.619 -11.779 7.870 1.00 98.19 210 LYS A O 1
ATOM 1697 N N . MET A 1 211 ? -5.988 -12.264 6.412 1.00 98.50 211 MET A N 1
ATOM 1698 C CA . MET A 1 211 ? -6.042 -10.980 5.725 1.00 98.50 211 MET A CA 1
ATOM 1699 C C . MET A 1 211 ? -5.775 -11.161 4.238 1.00 98.50 211 MET A C 1
ATOM 1701 O O . MET A 1 211 ? -5.026 -12.053 3.838 1.00 98.50 211 MET A O 1
ATOM 1705 N N . ILE A 1 212 ? -6.368 -10.302 3.410 1.00 98.75 212 ILE A N 1
ATOM 1706 C CA . ILE A 1 212 ? -5.931 -10.174 2.024 1.00 98.75 212 ILE A CA 1
ATOM 1707 C C . ILE A 1 212 ? -4.640 -9.356 1.975 1.00 98.75 212 ILE A C 1
ATOM 1709 O O . ILE A 1 212 ? -4.632 -8.188 2.372 1.00 98.75 212 ILE A O 1
ATOM 1713 N N . CYS A 1 213 ? -3.582 -9.966 1.448 1.00 98.75 213 CYS A N 1
ATOM 1714 C CA . CYS A 1 213 ? -2.275 -9.358 1.212 1.00 98.75 213 CYS A CA 1
ATOM 1715 C C . CYS A 1 213 ? -2.003 -9.247 -0.298 1.00 98.75 213 CYS A C 1
ATOM 1717 O O . CYS A 1 213 ? -2.632 -9.944 -1.099 1.00 98.75 213 CYS A O 1
ATOM 1719 N N . GLU A 1 214 ? -1.069 -8.387 -0.710 1.00 98.81 214 GLU A N 1
ATOM 1720 C CA . GLU A 1 214 ? -0.731 -8.163 -2.126 1.00 98.81 214 GLU A CA 1
ATOM 1721 C C . GLU A 1 214 ? 0.727 -8.518 -2.456 1.00 98.81 214 GLU A C 1
ATOM 1723 O O . GLU A 1 214 ? 1.664 -7.994 -1.856 1.00 98.81 214 GLU A O 1
ATOM 1728 N N . VAL A 1 215 ? 0.928 -9.340 -3.485 1.00 98.69 215 VAL A N 1
ATOM 1729 C CA . VAL A 1 215 ? 2.231 -9.617 -4.099 1.00 98.69 215 VAL A CA 1
ATOM 1730 C C . VAL A 1 215 ? 2.284 -8.921 -5.458 1.00 98.69 215 VAL A C 1
ATOM 1732 O O . VAL A 1 215 ? 1.483 -9.212 -6.347 1.00 98.69 215 VAL A O 1
ATOM 1735 N N . GLN A 1 216 ? 3.225 -7.993 -5.633 1.00 98.62 216 GLN A N 1
ATOM 1736 C CA . GLN A 1 216 ? 3.451 -7.310 -6.911 1.00 98.62 216 GLN A CA 1
ATOM 1737 C C . GLN A 1 216 ? 4.599 -7.972 -7.677 1.00 98.62 216 GLN A C 1
ATOM 1739 O O . GLN A 1 216 ? 5.733 -7.994 -7.199 1.00 98.62 216 GLN A O 1
ATOM 1744 N N . LEU A 1 217 ? 4.329 -8.465 -8.882 1.00 98.62 217 LEU A N 1
ATOM 1745 C CA . LEU A 1 217 ? 5.329 -8.997 -9.805 1.00 98.62 217 LEU A CA 1
ATOM 1746 C C . LEU A 1 217 ? 5.666 -7.914 -10.832 1.00 98.62 217 LEU A C 1
ATOM 1748 O O . LEU A 1 217 ? 4.806 -7.485 -11.606 1.00 98.62 217 LEU A O 1
ATOM 1752 N N . VAL A 1 218 ? 6.907 -7.427 -10.806 1.00 97.88 218 VAL A N 1
ATOM 1753 C CA . VAL A 1 218 ? 7.309 -6.217 -11.538 1.00 97.88 218 VAL A CA 1
ATOM 1754 C C . VAL A 1 218 ? 8.580 -6.484 -12.337 1.00 97.88 218 VAL A C 1
ATOM 1756 O O . VAL A 1 218 ? 9.534 -7.048 -11.814 1.00 97.88 218 VAL A O 1
ATOM 1759 N N . LEU A 1 219 ? 8.650 -6.039 -13.592 1.00 98.00 219 LEU A N 1
ATOM 1760 C CA . LEU A 1 219 ? 9.921 -6.052 -14.324 1.00 98.00 219 LEU A CA 1
ATOM 1761 C C . LEU A 1 219 ? 10.829 -4.907 -13.844 1.00 98.00 219 LEU A C 1
ATOM 1763 O O . LEU A 1 219 ? 10.364 -3.788 -13.612 1.00 98.00 219 LEU A O 1
ATOM 1767 N N . SER A 1 220 ? 12.135 -5.156 -13.743 1.00 97.19 220 SER A N 1
ATOM 1768 C CA . SER A 1 220 ? 13.144 -4.209 -13.242 1.00 97.19 220 SER A CA 1
ATOM 1769 C C . SER A 1 220 ? 13.098 -2.854 -13.954 1.00 97.19 220 SER A C 1
ATOM 1771 O O . SER A 1 220 ? 13.209 -1.815 -13.301 1.00 97.19 220 SER A O 1
ATOM 1773 N N . GLN A 1 221 ? 12.864 -2.854 -15.270 1.00 94.69 221 GLN A N 1
ATOM 1774 C CA . GLN A 1 221 ? 12.733 -1.632 -16.071 1.00 94.69 221 GLN A CA 1
ATOM 1775 C C . GLN A 1 221 ? 11.521 -0.789 -15.637 1.00 94.69 221 GLN A C 1
ATOM 1777 O O . GLN A 1 221 ? 11.666 0.404 -15.372 1.00 94.69 221 GLN A O 1
ATOM 1782 N N . TYR A 1 222 ? 10.350 -1.406 -15.437 1.00 94.25 222 TYR A N 1
ATOM 1783 C CA . TYR A 1 222 ? 9.170 -0.701 -14.922 1.00 94.25 222 TYR A CA 1
ATOM 1784 C C . TYR A 1 222 ? 9.369 -0.197 -13.494 1.00 94.25 222 TYR A C 1
ATOM 1786 O O . TYR A 1 222 ? 8.887 0.882 -13.156 1.00 94.25 222 TYR A O 1
ATOM 1794 N N . LEU A 1 223 ? 10.078 -0.942 -12.638 1.00 93.25 223 LEU A N 1
ATOM 1795 C CA . LEU A 1 223 ? 10.346 -0.499 -11.269 1.00 93.25 223 LEU A CA 1
ATOM 1796 C C . LEU A 1 223 ? 11.221 0.764 -11.233 1.00 93.25 223 LEU A C 1
ATOM 1798 O O . LEU A 1 223 ? 10.982 1.646 -10.401 1.00 93.25 223 LEU A O 1
ATOM 1802 N N . LEU A 1 224 ? 12.222 0.859 -12.114 1.00 93.00 224 LEU A N 1
ATOM 1803 C CA . LEU A 1 224 ? 13.076 2.041 -12.234 1.00 93.00 224 LEU A CA 1
ATOM 1804 C C . LEU A 1 224 ? 12.246 3.275 -12.600 1.00 93.00 224 LEU A C 1
ATOM 1806 O O . LEU A 1 224 ? 12.286 4.285 -11.891 1.00 93.00 224 LEU A O 1
ATOM 1810 N N . GLU A 1 225 ? 11.431 3.160 -13.645 1.00 93.06 225 GLU A N 1
ATOM 1811 C CA . GLU A 1 225 ? 10.588 4.257 -14.116 1.00 93.06 225 GLU A CA 1
ATOM 1812 C C . GLU A 1 225 ? 9.483 4.605 -13.100 1.00 93.06 225 GLU A C 1
ATOM 1814 O O . GLU A 1 225 ? 9.225 5.782 -12.832 1.00 93.06 225 GLU A O 1
ATOM 1819 N N . LYS A 1 226 ? 8.917 3.609 -12.398 1.00 90.69 226 LYS A N 1
ATOM 1820 C CA . LYS A 1 226 ? 7.951 3.818 -11.301 1.00 90.69 226 LYS A CA 1
ATOM 1821 C C . LYS A 1 226 ? 8.538 4.686 -10.189 1.00 90.69 226 LYS A C 1
ATOM 1823 O O . LYS A 1 226 ? 7.860 5.556 -9.645 1.00 90.69 226 LYS A O 1
ATOM 1828 N N . LYS A 1 227 ? 9.808 4.476 -9.827 1.00 91.56 227 LYS A N 1
ATOM 1829 C CA . LYS A 1 227 ? 10.478 5.290 -8.797 1.00 91.56 227 LYS A CA 1
ATOM 1830 C C . LYS A 1 227 ? 10.648 6.743 -9.236 1.00 91.56 227 LYS A C 1
ATOM 1832 O O . LYS A 1 227 ? 10.576 7.629 -8.385 1.00 91.56 227 LYS A O 1
ATOM 1837 N N . ARG A 1 228 ? 10.861 6.994 -10.531 1.00 91.75 228 ARG A N 1
ATOM 1838 C CA . ARG A 1 228 ? 10.951 8.351 -11.089 1.00 91.75 228 ARG A CA 1
ATOM 1839 C C . ARG A 1 228 ? 9.582 9.024 -11.077 1.00 91.75 228 ARG A C 1
ATOM 1841 O O . ARG A 1 228 ? 9.449 10.096 -10.489 1.00 91.75 228 ARG A O 1
ATOM 1848 N N . ILE A 1 229 ? 8.556 8.358 -11.611 1.00 89.44 229 ILE A N 1
ATOM 1849 C CA . ILE A 1 229 ? 7.210 8.934 -11.705 1.00 89.44 229 ILE A CA 1
ATOM 1850 C C . ILE A 1 229 ? 6.576 9.143 -10.324 1.00 89.44 229 ILE A C 1
ATOM 1852 O O . ILE A 1 229 ? 5.938 10.162 -10.096 1.00 89.44 229 ILE A O 1
ATOM 1856 N N . HIS A 1 230 ? 6.811 8.259 -9.346 1.00 86.44 230 HIS A N 1
ATOM 1857 C CA . HIS A 1 230 ? 6.295 8.432 -7.981 1.00 86.44 230 HIS A CA 1
ATOM 1858 C C . HIS A 1 230 ? 6.776 9.722 -7.303 1.00 86.44 230 HIS A C 1
ATOM 1860 O O . HIS A 1 230 ? 6.019 10.312 -6.531 1.00 86.44 230 HIS A O 1
ATOM 1866 N N . LYS A 1 231 ? 8.008 10.175 -7.581 1.00 88.00 231 LYS A N 1
ATOM 1867 C CA . LYS A 1 231 ? 8.507 11.458 -7.059 1.00 88.00 231 LYS A CA 1
ATOM 1868 C C . LYS A 1 231 ? 7.713 12.627 -7.641 1.00 88.00 231 LYS A C 1
ATOM 1870 O O . LYS A 1 231 ? 7.323 13.519 -6.896 1.00 88.00 231 LYS A O 1
ATOM 1875 N N . LEU A 1 232 ? 7.418 12.573 -8.940 1.00 86.94 232 LEU A N 1
ATOM 1876 C CA . LEU A 1 232 ? 6.620 13.581 -9.643 1.00 86.94 232 LEU A CA 1
ATOM 1877 C C . LEU A 1 232 ? 5.151 13.559 -9.204 1.00 86.94 232 LEU A C 1
ATOM 1879 O O . LEU A 1 232 ? 4.572 14.610 -8.956 1.00 86.94 232 LEU A O 1
ATOM 1883 N N . TYR A 1 233 ? 4.571 12.372 -9.007 1.00 80.19 233 TYR A N 1
ATOM 1884 C CA . TYR A 1 233 ? 3.199 12.207 -8.516 1.00 80.19 233 TYR A CA 1
ATOM 1885 C C . TYR A 1 233 ? 2.971 12.784 -7.121 1.00 80.19 233 TYR A C 1
ATOM 1887 O O . TYR A 1 233 ? 1.835 13.123 -6.800 1.00 80.19 233 TYR A O 1
ATOM 1895 N N . ASN A 1 234 ? 3.993 12.837 -6.261 1.00 82.81 234 ASN A N 1
ATOM 1896 C CA . ASN A 1 234 ? 3.855 13.505 -4.966 1.00 82.81 234 ASN A CA 1
ATOM 1897 C C . ASN A 1 234 ? 3.646 15.013 -5.161 1.00 82.81 234 ASN A C 1
ATOM 1899 O O . ASN A 1 234 ? 2.747 15.565 -4.545 1.00 82.81 234 ASN A O 1
ATOM 1903 N N . ILE A 1 235 ? 4.388 15.631 -6.086 1.00 83.06 235 ILE A N 1
ATOM 1904 C CA . ILE A 1 235 ? 4.251 17.056 -6.423 1.00 83.06 235 ILE A CA 1
ATOM 1905 C C . ILE A 1 235 ? 2.911 17.311 -7.121 1.00 83.06 235 ILE A C 1
ATOM 1907 O O . ILE A 1 235 ? 2.170 18.208 -6.738 1.00 83.06 235 ILE A O 1
ATOM 1911 N N . ALA A 1 236 ? 2.556 16.486 -8.110 1.00 78.19 236 ALA A N 1
ATOM 1912 C CA . ALA A 1 236 ? 1.308 16.653 -8.849 1.00 78.19 236 ALA A CA 1
ATOM 1913 C C . ALA A 1 236 ? 0.063 16.474 -7.966 1.00 78.19 236 ALA A C 1
ATOM 1915 O O . ALA A 1 236 ? -0.942 17.136 -8.186 1.00 78.19 236 ALA A O 1
ATOM 1916 N N . ARG A 1 237 ? 0.109 15.624 -6.930 1.00 74.06 237 ARG A N 1
ATOM 1917 C CA . ARG A 1 237 ? -1.011 15.490 -5.980 1.00 74.06 237 ARG A CA 1
ATOM 1918 C C . ARG A 1 237 ? -1.193 16.707 -5.081 1.00 74.06 237 ARG A C 1
ATOM 1920 O O . ARG A 1 237 ? -2.309 16.960 -4.639 1.00 74.06 237 ARG A O 1
ATOM 1927 N N . GLU A 1 238 ? -0.141 17.483 -4.849 1.00 78.44 238 GLU A N 1
ATOM 1928 C CA . GLU A 1 238 ? -0.264 18.768 -4.162 1.00 78.44 238 GLU A CA 1
ATOM 1929 C C . GLU A 1 238 ? -0.927 19.829 -5.058 1.00 78.44 238 GLU A C 1
ATOM 1931 O O . GLU A 1 238 ? -1.355 20.864 -4.551 1.00 78.44 238 GLU A O 1
ATOM 1936 N N . GLU A 1 239 ? -1.122 19.569 -6.361 1.00 78.88 239 GLU A N 1
ATOM 1937 C CA . GLU A 1 239 ? -1.774 20.514 -7.276 1.00 78.88 239 GLU A CA 1
ATOM 1938 C C . GLU A 1 239 ? -3.186 20.877 -6.869 1.00 78.88 239 GLU A C 1
ATOM 1940 O O . GLU A 1 239 ? -3.540 22.050 -6.952 1.00 78.88 239 GLU A O 1
ATOM 1945 N N . MET A 1 240 ? -3.961 19.931 -6.345 1.00 67.69 240 MET A N 1
ATOM 1946 C CA . MET A 1 240 ? -5.267 20.257 -5.780 1.00 67.69 240 MET A CA 1
ATOM 1947 C C . MET A 1 240 ? -5.156 21.227 -4.602 1.00 67.69 240 MET A C 1
ATOM 1949 O O . MET A 1 240 ? -5.926 22.180 -4.536 1.00 67.69 240 MET A O 1
ATOM 1953 N N . TYR A 1 241 ? -4.182 21.033 -3.710 1.00 70.19 241 TYR A N 1
ATOM 1954 C CA . TYR A 1 241 ? -3.971 21.926 -2.571 1.00 70.19 241 TYR A CA 1
ATOM 1955 C C . TYR A 1 241 ? -3.585 23.332 -3.037 1.00 70.19 241 TYR A C 1
ATOM 1957 O O . TYR A 1 241 ? -4.196 24.314 -2.620 1.00 70.19 241 TYR A O 1
ATOM 1965 N N . PHE A 1 242 ? -2.632 23.439 -3.966 1.00 71.56 242 PHE A N 1
ATOM 1966 C CA . PHE A 1 242 ? -2.237 24.730 -4.527 1.00 71.56 242 PHE A CA 1
ATOM 1967 C C . PHE A 1 242 ? -3.379 25.400 -5.284 1.00 71.56 242 PHE A C 1
ATOM 1969 O O . PHE A 1 242 ? -3.599 26.593 -5.107 1.00 71.56 242 PHE A O 1
ATOM 1976 N N . GLN A 1 243 ? -4.151 24.652 -6.074 1.00 70.88 243 GLN A N 1
ATOM 1977 C CA . GLN A 1 243 ? -5.328 25.197 -6.743 1.00 70.88 243 GLN A CA 1
ATOM 1978 C C . GLN A 1 243 ? -6.382 25.666 -5.742 1.00 70.88 243 GLN A C 1
ATOM 1980 O O . GLN A 1 243 ? -6.979 26.708 -5.976 1.00 70.88 243 GLN A O 1
ATOM 1985 N N . MET A 1 244 ? -6.603 24.955 -4.633 1.00 66.31 244 MET A N 1
ATOM 1986 C CA . MET A 1 244 ? -7.521 25.399 -3.580 1.00 66.31 244 MET A CA 1
ATOM 1987 C C . MET A 1 244 ? -7.042 26.692 -2.918 1.00 66.31 244 MET A C 1
ATOM 1989 O O . MET A 1 244 ? -7.841 27.602 -2.739 1.00 66.31 244 MET A O 1
ATOM 1993 N N . VAL A 1 245 ? -5.751 26.801 -2.593 1.00 67.38 245 VAL A N 1
ATOM 1994 C CA . VAL A 1 245 ? -5.185 28.007 -1.968 1.00 67.38 245 VAL A CA 1
ATOM 1995 C C . VAL A 1 245 ? -5.208 29.192 -2.939 1.00 67.38 245 VAL A C 1
ATOM 1997 O O . VAL A 1 245 ? -5.662 30.268 -2.569 1.00 67.38 245 VAL A O 1
ATOM 2000 N N . VAL A 1 246 ? -4.796 28.995 -4.194 1.00 66.69 246 VAL A N 1
ATOM 2001 C CA . VAL A 1 246 ? -4.716 30.065 -5.205 1.00 66.69 246 VAL A CA 1
ATOM 2002 C C . VAL A 1 246 ? -6.100 30.488 -5.712 1.00 66.69 246 VAL A C 1
ATOM 2004 O O . VAL A 1 246 ? -6.335 31.671 -5.919 1.00 66.69 246 VAL A O 1
ATOM 2007 N N . LYS A 1 247 ? -7.058 29.561 -5.874 1.00 59.06 247 LYS A N 1
ATOM 2008 C CA . LYS A 1 247 ? -8.445 29.906 -6.260 1.00 59.06 247 LYS A CA 1
ATOM 2009 C C . LYS A 1 247 ? -9.252 30.527 -5.115 1.00 59.06 247 LYS A C 1
ATOM 2011 O O . LYS A 1 247 ? -10.355 31.005 -5.356 1.00 59.06 247 LYS A O 1
ATOM 2016 N N . SER A 1 248 ? -8.733 30.525 -3.886 1.00 50.88 248 SER A N 1
ATOM 2017 C CA . SER A 1 248 ? -9.427 31.087 -2.722 1.00 50.88 248 SER A CA 1
ATOM 2018 C C . SER A 1 248 ? -9.280 32.605 -2.542 1.00 50.88 248 SER A C 1
ATOM 2020 O O . SER A 1 248 ? -9.818 33.150 -1.575 1.00 50.88 248 SER A O 1
ATOM 2022 N N . ASP A 1 249 ? -8.639 33.296 -3.493 1.00 50.28 249 ASP A N 1
ATOM 2023 C CA . ASP A 1 249 ? -8.555 34.765 -3.502 1.00 50.28 249 ASP A CA 1
ATOM 2024 C C . ASP A 1 249 ? -9.933 35.445 -3.637 1.00 50.28 249 ASP A C 1
ATOM 2026 O O . ASP A 1 249 ? -10.112 36.563 -3.155 1.00 50.28 249 ASP A O 1
ATOM 2030 N N . ASP A 1 250 ? -10.957 34.742 -4.137 1.00 51.53 250 ASP A N 1
ATOM 2031 C CA . ASP A 1 250 ? -12.351 35.169 -4.003 1.00 51.53 250 ASP A CA 1
ATOM 2032 C C . ASP A 1 250 ? -13.022 34.477 -2.801 1.00 51.53 250 ASP A C 1
ATOM 2034 O O . ASP A 1 250 ? -13.700 33.457 -2.914 1.00 51.53 250 ASP A O 1
ATOM 2038 N N . LYS A 1 251 ? -12.886 35.110 -1.628 1.00 45.19 251 LYS A N 1
ATOM 2039 C CA . LYS A 1 251 ? -13.660 34.865 -0.391 1.00 45.19 251 LYS A CA 1
ATOM 2040 C C . LYS A 1 251 ? -13.284 33.662 0.487 1.00 45.19 251 LYS A C 1
ATOM 2042 O O . LYS A 1 251 ? -14.152 33.184 1.223 1.00 45.19 251 LYS A O 1
ATOM 2047 N N . LEU A 1 252 ? -12.012 33.273 0.616 1.00 42.62 252 LEU A N 1
ATOM 2048 C CA . LEU A 1 252 ? -11.597 32.836 1.956 1.00 42.62 252 LEU A CA 1
ATOM 2049 C C . LEU A 1 252 ? -11.468 34.090 2.827 1.00 42.62 252 LEU A C 1
ATOM 2051 O O . LEU A 1 252 ? -10.423 34.734 2.886 1.00 42.62 252 LEU A O 1
ATOM 2055 N N . GLN A 1 253 ? -12.545 34.449 3.533 1.00 45.41 253 GLN A N 1
ATOM 2056 C CA . GLN A 1 253 ? -12.410 35.244 4.752 1.00 45.41 253 GLN A CA 1
ATOM 2057 C C . GLN A 1 253 ? -11.630 34.385 5.750 1.00 45.41 253 GLN A C 1
ATOM 2059 O O . GLN A 1 253 ? -12.206 33.748 6.633 1.00 45.41 253 GLN A O 1
ATOM 2064 N N . LEU A 1 254 ? -10.308 34.323 5.584 1.00 42.03 254 LEU A N 1
ATOM 2065 C CA . LEU A 1 254 ? -9.405 33.903 6.632 1.00 42.03 254 LEU A CA 1
ATOM 2066 C C . LEU A 1 254 ? -9.689 34.885 7.769 1.00 42.03 254 LEU A C 1
ATOM 2068 O O . LEU A 1 254 ? -9.229 36.026 7.720 1.00 42.03 254 LEU A O 1
ATOM 2072 N N . LYS A 1 255 ? -10.561 34.495 8.714 1.00 46.00 255 LYS A N 1
ATOM 2073 C CA . LYS A 1 255 ? -10.865 35.283 9.914 1.00 46.00 255 LYS A CA 1
ATOM 2074 C C . LYS A 1 255 ? -9.528 35.789 10.415 1.00 46.00 255 LYS A C 1
ATOM 2076 O O . LYS A 1 255 ? -8.670 34.953 10.693 1.00 46.00 255 LYS A O 1
ATOM 2081 N N . GLU A 1 256 ? -9.361 37.113 10.404 1.00 51.56 256 GLU A N 1
ATOM 2082 C CA . GLU A 1 256 ? -8.089 37.799 10.621 1.00 51.56 256 GLU A CA 1
ATOM 2083 C C . GLU A 1 256 ? -7.207 36.989 11.568 1.00 51.56 256 GLU A C 1
ATOM 2085 O O . GLU A 1 256 ? -7.556 36.810 12.740 1.00 51.56 256 GLU A O 1
ATOM 2090 N N . ALA A 1 257 ? -6.108 36.429 11.053 1.00 59.41 257 ALA A N 1
ATOM 2091 C CA . ALA A 1 257 ? -5.158 35.732 11.902 1.00 59.41 257 ALA A CA 1
ATOM 2092 C C . ALA A 1 257 ? -4.801 36.685 13.049 1.00 59.41 257 ALA A C 1
ATOM 2094 O O . ALA A 1 257 ? -4.383 37.814 12.781 1.00 59.41 257 ALA A O 1
ATOM 2095 N N . LEU A 1 258 ? -5.037 36.261 14.300 1.00 64.06 258 LEU A N 1
ATOM 2096 C CA . LEU A 1 258 ? -4.887 37.107 15.485 1.00 64.06 258 LEU A CA 1
ATOM 2097 C C . LEU A 1 258 ? -3.531 37.817 15.430 1.00 64.06 258 LEU A C 1
ATOM 2099 O O . LEU A 1 258 ? -2.485 37.213 15.676 1.00 64.06 258 LEU A O 1
ATOM 2103 N N . ASN A 1 259 ? -3.544 39.112 15.119 1.00 73.75 259 ASN A N 1
ATOM 2104 C CA . ASN A 1 259 ? -2.332 39.910 15.115 1.00 73.75 259 ASN A CA 1
ATOM 2105 C C . ASN A 1 259 ? -2.093 40.344 16.555 1.00 73.75 259 ASN A C 1
ATOM 2107 O O . ASN A 1 259 ? -2.544 41.414 16.961 1.00 73.75 259 ASN A O 1
ATOM 2111 N N . ALA A 1 260 ? -1.427 39.499 17.343 1.00 69.62 260 ALA A N 1
ATOM 2112 C CA . ALA A 1 260 ? -1.220 39.743 18.769 1.00 69.62 260 ALA A CA 1
ATOM 2113 C C . ALA A 1 260 ? -0.596 41.126 19.052 1.00 69.62 260 ALA A C 1
ATOM 2115 O O . ALA A 1 260 ? -0.979 41.794 20.011 1.00 69.62 260 ALA A O 1
ATOM 2116 N N . GLY A 1 261 ? 0.273 41.616 18.158 1.00 70.50 261 GLY A N 1
ATOM 2117 C CA . GLY A 1 261 ? 0.850 42.960 18.242 1.00 70.50 261 GLY A CA 1
ATOM 2118 C C . GLY A 1 261 ? -0.195 44.084 18.216 1.00 70.50 261 GLY A C 1
ATOM 2119 O O . GLY A 1 261 ? -0.087 45.058 18.961 1.00 70.50 261 GLY A O 1
ATOM 2120 N N . LYS A 1 262 ? -1.250 43.949 17.412 1.00 77.88 262 LYS A N 1
ATOM 2121 C CA . LYS A 1 262 ? -2.302 44.974 17.287 1.00 77.88 262 LYS A CA 1
ATOM 2122 C C . LYS A 1 262 ? -3.511 44.708 18.178 1.00 77.88 262 LYS A C 1
ATOM 2124 O O . LYS A 1 262 ? -4.082 45.642 18.723 1.00 77.88 262 LYS A O 1
ATOM 2129 N N . GLN A 1 263 ? -3.898 43.445 18.314 1.00 81.81 263 GLN A N 1
ATOM 2130 C CA . GLN A 1 263 ? -5.223 43.053 18.786 1.00 81.81 263 GLN A CA 1
ATOM 2131 C C . GLN A 1 263 ? -5.254 42.584 20.240 1.00 81.81 263 GLN A C 1
ATOM 2133 O O . GLN A 1 263 ? -6.336 42.542 20.811 1.00 81.81 263 GLN A O 1
ATOM 2138 N N . VAL A 1 264 ? -4.110 42.234 20.835 1.00 82.69 264 VAL A N 1
ATOM 2139 C CA . VAL A 1 264 ? -4.047 41.748 22.219 1.00 82.69 264 VAL A CA 1
ATOM 2140 C C . VAL A 1 264 ? -3.506 42.840 23.129 1.00 82.69 264 VAL A C 1
ATOM 2142 O O . VAL A 1 264 ? -2.496 43.474 22.812 1.00 82.69 264 VAL A O 1
ATOM 2145 N N . VAL A 1 265 ? -4.161 43.056 24.267 1.00 82.38 265 VAL A N 1
ATOM 2146 C CA . VAL A 1 265 ? -3.640 43.919 25.332 1.00 82.38 265 VAL A CA 1
ATOM 2147 C C . VAL A 1 265 ? -2.660 43.093 26.166 1.00 82.38 265 VAL A C 1
ATOM 2149 O O . VAL A 1 265 ? -3.071 42.218 26.924 1.00 82.38 265 VAL A O 1
ATOM 2152 N N . LEU A 1 266 ? -1.367 43.350 25.967 1.00 82.12 266 LEU A N 1
ATOM 2153 C CA . LEU A 1 266 ? -0.272 42.781 26.753 1.00 82.12 266 LEU A CA 1
ATOM 2154 C C . LEU A 1 266 ? 0.250 43.856 27.703 1.00 82.12 266 LEU A C 1
ATOM 2156 O O . LEU A 1 266 ? 0.260 45.036 27.346 1.00 82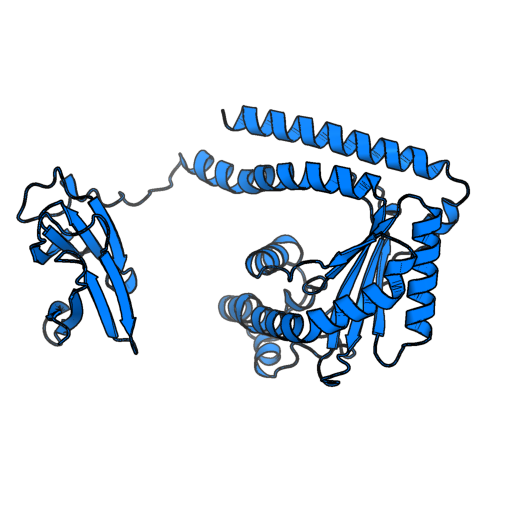.12 266 LEU A O 1
ATOM 2160 N N . SER A 1 267 ? 0.711 43.452 28.882 1.00 83.94 267 SER A N 1
ATOM 2161 C CA . SER A 1 267 ? 1.264 44.371 29.884 1.00 83.94 267 SER A CA 1
ATOM 2162 C C . SER A 1 267 ? 2.704 44.836 29.572 1.00 83.94 267 SER A C 1
ATOM 2164 O O . SER A 1 267 ? 3.258 45.658 30.300 1.00 83.94 267 SER A O 1
ATOM 2166 N N . TYR A 1 268 ? 3.293 44.376 28.456 1.00 79.38 268 TYR A N 1
ATOM 2167 C CA . TYR A 1 268 ? 4.694 44.606 28.068 1.00 79.38 268 TYR A CA 1
ATOM 2168 C C . TYR A 1 268 ? 4.869 44.961 26.577 1.00 79.38 268 TYR A C 1
ATOM 2170 O O . TYR A 1 268 ? 3.933 44.865 25.778 1.00 79.38 268 TYR A O 1
ATOM 2178 N N . ASP A 1 269 ? 6.092 45.358 26.187 1.00 78.00 269 ASP A N 1
ATOM 2179 C CA . ASP A 1 269 ? 6.426 45.704 24.798 1.00 78.00 269 ASP A CA 1
ATOM 2180 C C . ASP A 1 269 ? 6.292 44.487 23.867 1.00 78.00 269 ASP A C 1
ATOM 2182 O O . ASP A 1 269 ? 7.015 43.491 23.950 1.00 78.00 269 ASP A O 1
ATOM 2186 N N . LYS A 1 270 ? 5.351 44.602 22.933 1.00 75.19 270 LYS A N 1
ATOM 2187 C CA . LYS A 1 270 ? 4.934 43.538 22.018 1.00 75.19 270 LYS A CA 1
ATOM 2188 C C . LYS A 1 270 ? 5.979 43.215 20.950 1.00 75.19 270 LYS A C 1
ATOM 2190 O O . LYS A 1 270 ? 5.861 42.184 20.292 1.00 75.19 270 LYS A O 1
ATOM 2195 N N . LYS A 1 271 ? 6.989 44.074 20.756 1.00 76.88 271 LYS A N 1
ATOM 2196 C CA . LYS A 1 271 ? 7.966 43.965 19.657 1.00 76.88 271 LYS A CA 1
ATOM 2197 C C . LYS A 1 271 ? 8.809 42.686 19.673 1.00 76.88 271 LYS A C 1
ATOM 2199 O O . LYS A 1 271 ? 9.383 42.345 18.644 1.00 76.88 271 LYS A O 1
ATOM 2204 N N . PHE A 1 272 ? 8.878 41.973 20.799 1.00 80.31 272 PHE A N 1
ATOM 2205 C CA . PHE A 1 272 ? 9.747 40.800 20.959 1.00 80.31 272 PHE A CA 1
ATOM 2206 C C . PHE A 1 272 ? 9.017 39.526 21.396 1.00 80.31 272 PHE A C 1
ATOM 2208 O O . PHE A 1 272 ? 9.665 38.593 21.871 1.00 80.31 272 PHE A O 1
ATOM 2215 N N . MET A 1 273 ? 7.691 39.489 21.254 1.00 82.44 273 MET A N 1
ATOM 2216 C CA . MET A 1 273 ? 6.886 38.315 21.584 1.00 82.44 273 MET A CA 1
ATOM 2217 C C . MET A 1 273 ? 6.695 37.429 20.350 1.00 82.44 273 MET A C 1
ATOM 2219 O O . MET A 1 273 ? 6.233 37.891 19.307 1.00 82.44 273 MET A O 1
ATOM 2223 N N . TYR A 1 274 ? 7.001 36.143 20.485 1.00 85.00 274 TYR A N 1
ATOM 2224 C CA . TYR A 1 274 ? 6.814 35.130 19.449 1.00 85.00 274 TYR A CA 1
ATOM 2225 C C . TYR A 1 274 ? 5.721 34.152 19.881 1.00 85.00 274 TYR A C 1
ATOM 2227 O O . TYR A 1 274 ? 5.580 33.835 21.062 1.00 85.00 274 TYR A O 1
ATOM 2235 N N . LYS A 1 275 ? 4.931 33.665 18.921 1.00 81.81 275 LYS A N 1
ATOM 2236 C CA . LYS A 1 275 ? 3.963 32.589 19.161 1.00 81.81 275 LYS A CA 1
ATOM 2237 C C . LYS A 1 275 ? 4.718 31.285 19.430 1.00 81.81 275 LYS A C 1
ATOM 2239 O O . LYS A 1 275 ? 5.576 30.921 18.631 1.00 81.81 275 LYS A O 1
ATOM 2244 N N . CYS A 1 276 ? 4.360 30.578 20.501 1.00 84.56 276 CYS A N 1
ATOM 2245 C CA . CYS A 1 276 ? 5.004 29.313 20.860 1.00 84.56 276 CYS A CA 1
ATOM 2246 C C . CYS A 1 276 ? 4.056 28.123 20.748 1.00 84.56 276 CYS A C 1
ATOM 2248 O O . CYS A 1 276 ? 4.310 27.216 19.964 1.00 84.56 276 CYS A O 1
ATOM 2250 N N . ALA A 1 277 ? 2.945 28.138 21.486 1.00 91.50 277 ALA A N 1
ATOM 2251 C CA . ALA A 1 277 ? 2.034 26.998 21.551 1.00 91.50 277 ALA A CA 1
ATOM 2252 C C . ALA A 1 277 ? 0.579 27.450 21.689 1.00 91.50 277 ALA A C 1
ATOM 2254 O O . ALA A 1 277 ? 0.292 28.496 22.268 1.00 91.50 277 ALA A O 1
ATOM 2255 N N . MET A 1 278 ? -0.355 26.658 21.166 1.00 92.44 278 MET A N 1
ATOM 2256 C CA . MET A 1 278 ? -1.792 26.933 21.224 1.00 92.44 278 MET A CA 1
ATOM 2257 C C . MET A 1 278 ? -2.521 25.751 21.856 1.00 92.44 278 MET A C 1
ATOM 2259 O O . MET A 1 278 ? -2.241 24.609 21.509 1.00 92.44 278 MET A O 1
ATOM 2263 N N . GLU A 1 279 ? -3.455 26.045 22.754 1.00 94.25 279 GLU A N 1
ATOM 2264 C CA . GLU A 1 279 ? -4.380 25.080 23.341 1.00 94.25 279 GLU A CA 1
ATOM 2265 C C . GLU A 1 279 ? -5.779 25.385 22.806 1.00 94.25 279 GLU A C 1
ATOM 2267 O O . GLU A 1 279 ? -6.430 26.346 23.231 1.00 94.25 279 GLU A O 1
ATOM 2272 N N . SER A 1 280 ? -6.201 24.610 21.806 1.00 90.56 280 SER A N 1
ATOM 2273 C CA . SER A 1 280 ? -7.401 24.876 21.010 1.00 90.56 280 SER A CA 1
ATOM 2274 C C . SER A 1 280 ? -8.671 24.872 21.845 1.00 90.56 280 SER A C 1
ATOM 2276 O O . SER A 1 280 ? -9.471 25.797 21.707 1.00 90.56 280 SER A O 1
ATOM 2278 N N . ASP A 1 281 ? -8.846 23.891 22.735 1.00 89.06 281 ASP A N 1
ATOM 2279 C CA . ASP A 1 281 ? -10.148 23.687 23.384 1.00 89.06 281 ASP A CA 1
ATOM 2280 C C . ASP A 1 281 ? -10.438 24.777 24.423 1.00 89.06 281 ASP A C 1
ATOM 2282 O O . ASP A 1 281 ? -11.591 25.052 24.739 1.00 89.06 281 ASP A O 1
ATOM 2286 N N . MET A 1 282 ? -9.388 25.412 24.957 1.00 91.06 282 MET A N 1
ATOM 2287 C CA . MET A 1 282 ? -9.515 26.553 25.872 1.00 91.06 282 MET A CA 1
ATOM 2288 C C . MET A 1 282 ? -9.305 27.900 25.168 1.00 91.06 282 MET A C 1
ATOM 2290 O O . MET A 1 282 ? -9.431 28.941 25.802 1.00 91.06 282 MET A O 1
ATOM 2294 N N . HIS A 1 283 ? -8.999 27.894 23.866 1.00 92.88 283 HIS A N 1
ATOM 2295 C CA . HIS A 1 283 ? -8.647 29.079 23.082 1.00 92.88 283 HIS A CA 1
ATOM 2296 C C . HIS A 1 283 ? -7.505 29.902 23.696 1.00 92.88 283 HIS A C 1
ATOM 2298 O O . HIS A 1 283 ? -7.558 31.132 23.720 1.00 92.88 283 HIS A O 1
ATOM 2304 N N . LEU A 1 284 ? -6.462 29.222 24.178 1.00 94.12 284 LEU A N 1
ATOM 2305 C CA . LEU A 1 284 ? -5.310 29.866 24.803 1.00 94.12 284 LEU A CA 1
ATOM 2306 C C . LEU A 1 284 ? -4.109 29.880 23.865 1.00 94.12 284 LEU A C 1
ATOM 2308 O O . LEU A 1 284 ? -3.766 28.872 23.243 1.00 94.12 284 LEU A O 1
ATOM 2312 N N . LEU A 1 285 ? -3.437 31.024 23.800 1.00 94.19 285 LEU A N 1
ATOM 2313 C CA . LEU A 1 285 ? -2.200 31.208 23.056 1.00 94.19 285 LEU A CA 1
ATOM 2314 C C . LEU A 1 285 ? -1.063 31.502 24.025 1.00 94.19 285 LEU A C 1
ATOM 2316 O O . LEU A 1 285 ? -1.046 32.555 24.658 1.00 94.19 285 LEU A O 1
ATOM 2320 N N . ALA A 1 286 ? -0.096 30.596 24.101 1.00 94.50 286 ALA A N 1
ATOM 2321 C CA . ALA A 1 286 ? 1.146 30.844 24.805 1.00 94.50 286 ALA A CA 1
ATOM 2322 C C . ALA A 1 286 ? 2.139 31.559 23.880 1.00 94.50 286 ALA A C 1
ATOM 2324 O O . ALA A 1 286 ? 2.413 31.129 22.750 1.00 94.50 286 ALA A O 1
ATOM 2325 N N . MET A 1 287 ? 2.670 32.665 24.379 1.00 93.00 287 MET A N 1
ATOM 2326 C CA . MET A 1 287 ? 3.612 33.539 23.702 1.00 93.00 287 MET A CA 1
ATOM 2327 C C . MET A 1 287 ? 4.844 33.736 24.578 1.00 93.00 287 MET A C 1
ATOM 2329 O O . MET A 1 287 ? 4.750 33.756 25.803 1.00 93.00 287 MET A O 1
ATOM 2333 N N . GLU A 1 288 ? 5.999 33.923 23.955 1.00 91.19 288 GLU A N 1
ATOM 2334 C CA . GLU A 1 288 ? 7.266 34.029 24.671 1.00 91.19 288 GLU A CA 1
ATOM 2335 C C . GLU A 1 288 ? 8.112 35.195 24.159 1.00 91.19 288 GLU A C 1
ATOM 2337 O O . GLU A 1 288 ? 8.186 35.453 22.958 1.00 91.19 288 GLU A O 1
ATOM 2342 N N . SER A 1 289 ? 8.793 35.864 25.085 1.00 89.25 289 SER A N 1
ATOM 2343 C CA . SER A 1 289 ? 9.902 36.780 24.819 1.00 89.25 289 SER A CA 1
ATOM 2344 C C . SER A 1 289 ? 11.176 36.283 25.503 1.00 89.25 289 SER A C 1
ATOM 2346 O O . SER A 1 289 ? 11.206 35.233 26.144 1.00 89.25 289 SER A O 1
ATOM 2348 N N . ARG A 1 290 ? 12.261 37.055 25.390 1.00 86.06 290 ARG A N 1
ATOM 2349 C CA . ARG A 1 290 ? 13.528 36.734 26.065 1.00 86.06 290 ARG A CA 1
ATOM 2350 C C . ARG A 1 290 ? 13.392 36.631 27.584 1.00 86.06 290 ARG A C 1
ATOM 2352 O O . ARG A 1 290 ? 14.070 35.804 28.178 1.00 86.06 290 ARG A O 1
ATOM 2359 N N . ASP A 1 291 ? 12.536 37.457 28.177 1.00 90.56 291 ASP A N 1
ATOM 2360 C CA . ASP A 1 291 ? 12.473 37.641 29.628 1.00 90.56 291 ASP A CA 1
ATOM 2361 C C . ASP A 1 291 ? 11.142 37.135 30.228 1.00 90.56 291 ASP A C 1
ATOM 2363 O O . ASP A 1 291 ? 10.923 37.250 31.434 1.00 90.56 291 ASP A O 1
ATOM 2367 N N . MET A 1 292 ? 10.224 36.580 29.418 1.00 91.94 292 MET A N 1
ATOM 2368 C CA . MET A 1 292 ? 8.886 36.212 29.897 1.00 91.94 292 MET A CA 1
ATOM 2369 C C . MET A 1 292 ? 8.139 35.213 29.013 1.00 91.94 292 MET A C 1
ATOM 2371 O O . MET A 1 292 ? 8.268 35.239 27.790 1.00 91.94 292 MET A O 1
ATOM 2375 N N . CYS A 1 293 ? 7.265 34.425 29.635 1.00 93.50 293 CYS A N 1
ATOM 2376 C CA . CYS A 1 293 ? 6.174 33.703 28.987 1.00 93.50 293 CYS A CA 1
ATOM 2377 C C . CYS A 1 293 ? 4.834 34.349 29.367 1.00 93.50 293 CYS A C 1
ATOM 2379 O O . CYS A 1 293 ? 4.596 34.613 30.544 1.00 93.50 293 CYS A O 1
ATOM 2381 N N . ALA A 1 294 ? 3.948 34.560 28.397 1.00 94.44 294 ALA A N 1
ATOM 2382 C CA . ALA A 1 294 ? 2.587 35.041 28.612 1.00 94.44 294 ALA A CA 1
ATOM 2383 C C . ALA A 1 294 ? 1.576 34.083 27.973 1.00 94.44 294 ALA A C 1
ATOM 2385 O O . ALA A 1 294 ? 1.847 33.495 26.926 1.00 94.44 294 ALA A O 1
ATOM 2386 N N . VAL A 1 295 ? 0.399 33.942 28.575 1.00 95.19 295 VAL A N 1
ATOM 2387 C CA . VAL A 1 295 ? -0.741 33.250 27.966 1.00 95.19 295 VAL A CA 1
ATOM 2388 C C . VAL A 1 295 ? -1.874 34.236 27.763 1.00 95.19 295 VAL A C 1
ATOM 2390 O O . VAL A 1 295 ? -2.252 34.986 28.664 1.00 95.19 295 VAL A O 1
ATOM 2393 N N . VAL A 1 296 ? -2.420 34.204 26.555 1.00 94.12 296 VAL A N 1
ATOM 2394 C CA . VAL A 1 296 ? -3.495 35.071 26.095 1.00 94.12 296 VAL A CA 1
ATOM 2395 C C . VAL A 1 296 ? -4.742 34.233 25.865 1.00 94.12 296 VAL A C 1
ATOM 2397 O O . VAL A 1 296 ? -4.687 33.224 25.161 1.00 94.12 296 VAL A O 1
ATOM 2400 N N . ASP A 1 297 ? -5.871 34.680 26.406 1.00 93.44 297 ASP A N 1
ATOM 2401 C CA . ASP A 1 297 ? -7.186 34.207 25.980 1.00 93.44 297 ASP A CA 1
ATOM 2402 C C . ASP A 1 297 ? -7.506 34.844 24.622 1.00 93.44 297 ASP A C 1
ATOM 2404 O O . ASP A 1 297 ? -7.653 36.064 24.503 1.00 93.44 297 ASP A O 1
ATOM 2408 N N . ILE A 1 298 ? -7.582 34.022 23.574 1.00 90.38 298 ILE A N 1
ATOM 2409 C CA . ILE A 1 298 ? -7.795 34.479 22.195 1.00 90.38 298 ILE A CA 1
ATOM 2410 C C . ILE A 1 298 ? -9.190 35.095 22.025 1.00 90.38 298 ILE A C 1
ATOM 2412 O O . ILE A 1 298 ? -9.343 36.038 21.245 1.00 90.38 298 ILE A O 1
ATOM 2416 N N . LYS A 1 299 ? -10.206 34.594 22.742 1.00 88.44 299 LYS A N 1
ATOM 2417 C CA . LYS A 1 299 ? -11.580 35.111 22.654 1.00 88.44 299 LYS A CA 1
ATOM 2418 C C . LYS A 1 299 ? -11.672 36.491 23.287 1.00 88.44 299 LYS A C 1
ATOM 2420 O O . LYS A 1 299 ? -12.245 37.398 22.691 1.00 88.44 299 LYS A O 1
ATOM 2425 N N . GLN A 1 300 ? -11.080 36.649 24.468 1.00 90.38 300 GLN A N 1
ATOM 2426 C CA . GLN A 1 300 ? -11.078 37.921 25.195 1.00 90.38 300 GLN A CA 1
ATOM 2427 C C . GLN A 1 300 ? -10.005 38.895 24.694 1.00 90.38 300 GLN A C 1
ATOM 2429 O O . GLN A 1 300 ? -10.037 40.075 25.037 1.00 90.38 300 GLN A O 1
ATOM 2434 N N . LYS A 1 301 ? -9.046 38.408 23.894 1.00 91.25 301 LYS A N 1
ATOM 2435 C CA . LYS A 1 301 ? -7.861 39.145 23.426 1.00 91.25 301 LYS A CA 1
ATOM 2436 C C . LYS A 1 301 ? -7.075 39.784 24.580 1.00 91.25 301 LYS A C 1
ATOM 2438 O O . LYS A 1 301 ? -6.532 40.885 24.452 1.00 91.25 301 LYS A O 1
ATOM 2443 N N . LYS A 1 302 ? -7.012 39.078 25.711 1.00 92.25 302 LYS A N 1
ATOM 2444 C CA . LYS A 1 302 ? -6.439 39.568 26.966 1.00 92.25 302 LYS A CA 1
ATOM 2445 C C . LYS A 1 302 ? -5.413 38.584 27.513 1.00 92.25 302 LYS A C 1
ATOM 2447 O O . LYS A 1 302 ? -5.605 37.372 27.459 1.00 92.25 302 LYS A O 1
ATOM 2452 N N . GLU A 1 303 ? -4.327 39.124 28.046 1.00 93.19 303 GLU A N 1
ATOM 2453 C CA . GLU A 1 303 ? -3.377 38.377 28.864 1.00 93.19 303 GLU A CA 1
ATOM 2454 C C . GLU A 1 303 ? -4.050 37.870 30.150 1.00 93.19 303 GLU A C 1
ATOM 2456 O O . GLU A 1 303 ? -4.684 38.641 30.874 1.00 93.19 303 GLU A O 1
ATOM 2461 N N . ILE A 1 304 ? -3.923 36.570 30.421 1.00 95.12 304 ILE A N 1
ATOM 2462 C CA . ILE A 1 304 ? -4.502 35.916 31.607 1.00 95.12 304 ILE A CA 1
ATOM 2463 C C . ILE A 1 304 ? -3.444 35.297 32.524 1.00 95.12 304 ILE A C 1
ATOM 2465 O O . ILE A 1 304 ? -3.744 34.936 33.657 1.00 95.12 304 ILE A O 1
ATOM 2469 N N . PHE A 1 305 ? -2.207 35.163 32.045 1.00 95.56 305 PHE A N 1
ATOM 2470 C CA . PHE A 1 305 ? -1.098 34.626 32.821 1.00 95.56 305 PHE A CA 1
ATOM 2471 C C . PHE A 1 305 ? 0.231 35.140 32.291 1.00 95.56 305 PHE A C 1
ATOM 2473 O O . PHE A 1 305 ? 0.428 35.224 31.078 1.00 95.56 305 PHE A O 1
ATOM 2480 N N . THR A 1 306 ? 1.153 35.415 33.207 1.00 94.50 306 THR A N 1
ATOM 2481 C CA . THR A 1 306 ? 2.543 35.740 32.903 1.00 94.50 306 THR A CA 1
ATOM 2482 C C . THR A 1 306 ? 3.471 35.039 33.882 1.00 94.50 306 THR A C 1
ATOM 2484 O O . THR A 1 306 ? 3.168 34.888 35.066 1.00 94.50 306 THR A O 1
ATOM 2487 N N . ALA A 1 307 ? 4.621 34.602 33.380 1.00 93.81 307 ALA A N 1
ATOM 2488 C CA . ALA A 1 307 ? 5.694 34.041 34.181 1.00 93.81 307 ALA A CA 1
ATOM 2489 C C . ALA A 1 307 ? 7.035 34.632 33.727 1.00 93.81 307 ALA A C 1
ATOM 2491 O O . ALA A 1 307 ? 7.379 34.517 32.543 1.00 93.81 307 ALA A O 1
ATOM 2492 N N . PRO A 1 308 ? 7.804 35.264 34.633 1.00 93.06 308 PRO A N 1
ATOM 2493 C CA . PRO A 1 308 ? 9.117 35.794 34.299 1.00 93.06 308 PRO A CA 1
ATOM 2494 C C . PRO A 1 308 ? 10.079 34.647 33.987 1.00 93.06 308 PRO A C 1
ATOM 2496 O O . PRO A 1 308 ? 10.080 33.611 34.655 1.00 93.06 308 PRO A O 1
ATOM 2499 N N . LYS A 1 309 ? 10.919 34.851 32.977 1.00 89.94 309 LYS A N 1
ATOM 2500 C CA . LYS A 1 309 ? 11.893 33.874 32.500 1.00 89.94 309 LYS A CA 1
ATOM 2501 C C . LYS A 1 309 ? 13.304 34.392 32.739 1.00 89.94 309 LYS A C 1
ATOM 2503 O O . LYS A 1 309 ? 13.603 35.559 32.497 1.00 89.94 309 LYS A O 1
ATOM 2508 N N . ASN A 1 310 ? 14.192 33.520 33.207 1.00 88.06 310 ASN A N 1
ATOM 2509 C CA . ASN A 1 310 ? 15.605 33.856 33.313 1.00 88.06 310 ASN A CA 1
ATOM 2510 C C . ASN A 1 310 ? 16.216 33.948 31.906 1.00 88.06 310 ASN A C 1
ATOM 2512 O O . ASN A 1 310 ? 15.999 33.067 31.078 1.00 88.06 310 ASN A O 1
ATOM 2516 N N . ARG A 1 311 ? 17.043 34.967 31.654 1.00 85.00 311 ARG A N 1
ATOM 2517 C CA . ARG A 1 311 ? 17.766 35.155 30.385 1.00 85.00 311 ARG A CA 1
ATOM 2518 C C . ARG A 1 311 ? 18.613 33.954 29.964 1.00 85.00 311 ARG A C 1
ATOM 2520 O O . ARG A 1 311 ? 18.900 33.816 28.778 1.00 85.00 311 ARG A O 1
ATOM 2527 N N . SER A 1 312 ? 19.021 33.107 30.910 1.00 83.06 312 SER A N 1
ATOM 2528 C CA . SER A 1 312 ? 19.759 31.869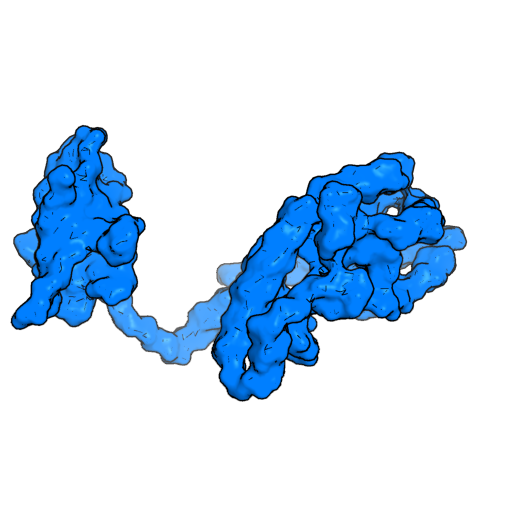 30.633 1.00 83.06 312 SER A CA 1
ATOM 2529 C C . SER A 1 312 ? 18.883 30.695 30.176 1.00 83.06 312 SER A C 1
ATOM 2531 O O . SER A 1 312 ? 19.415 29.668 29.754 1.00 83.06 312 SER A O 1
ATOM 2533 N N . ALA A 1 313 ? 17.555 30.801 30.251 1.00 80.06 313 ALA A N 1
ATOM 2534 C CA . ALA A 1 313 ? 16.658 29.737 29.814 1.00 80.06 313 ALA A CA 1
ATOM 2535 C C . ALA A 1 313 ? 16.585 29.660 28.276 1.00 80.06 313 ALA A C 1
ATOM 2537 O O . ALA A 1 313 ? 16.611 30.674 27.576 1.00 80.06 313 ALA A O 1
ATOM 2538 N N . SER A 1 314 ? 16.500 28.438 27.741 1.00 75.31 314 SER A N 1
ATOM 2539 C CA . SER A 1 314 ? 16.523 28.197 26.291 1.00 75.31 314 SER A CA 1
ATOM 2540 C C . SER A 1 314 ? 15.297 28.799 25.599 1.00 75.31 314 SER A C 1
ATOM 2542 O O . SER A 1 314 ? 14.234 28.881 26.203 1.00 75.31 314 SER A O 1
ATOM 2544 N N . LYS A 1 315 ? 15.417 29.248 24.347 1.00 73.62 315 LYS A N 1
ATOM 2545 C CA . LYS A 1 315 ? 14.285 29.809 23.587 1.00 73.62 315 LYS A CA 1
ATOM 2546 C C . LYS A 1 315 ? 13.323 28.687 23.157 1.00 73.62 315 LYS A C 1
ATOM 2548 O O . LYS A 1 315 ? 13.795 27.649 22.709 1.00 73.62 315 LYS A O 1
ATOM 2553 N N . HIS A 1 316 ? 12.013 28.945 23.193 1.00 66.56 316 HIS A N 1
ATOM 2554 C CA . HIS A 1 316 ? 10.943 28.122 22.608 1.00 66.56 316 HIS A CA 1
ATOM 2555 C C . HIS A 1 316 ? 10.616 26.805 23.323 1.00 66.56 316 HIS A C 1
ATOM 2557 O O . HIS A 1 316 ? 10.468 25.766 22.688 1.00 66.56 316 HIS A O 1
ATOM 2563 N N . THR A 1 317 ? 10.439 26.846 24.640 1.00 79.81 317 THR A N 1
ATOM 2564 C CA . THR A 1 317 ? 10.140 25.657 25.464 1.00 79.81 317 THR A CA 1
ATOM 2565 C C . THR A 1 317 ? 8.826 25.807 26.215 1.00 79.81 317 THR A C 1
ATOM 2567 O O . THR A 1 317 ? 8.737 25.584 27.425 1.00 79.81 317 THR A O 1
ATOM 2570 N N . VAL A 1 318 ? 7.792 26.211 25.476 1.00 91.06 318 VAL A N 1
ATOM 2571 C CA . VAL A 1 318 ? 6.424 26.290 25.982 1.00 91.06 318 VAL A CA 1
ATOM 2572 C C . VAL A 1 318 ? 5.585 25.213 25.315 1.00 91.06 318 VAL A C 1
ATOM 2574 O O . VAL A 1 318 ? 5.432 25.219 24.095 1.00 91.06 318 VAL A O 1
ATOM 2577 N N . HIS A 1 319 ? 5.024 24.309 26.113 1.00 93.62 319 HIS A N 1
ATOM 2578 C CA . HIS A 1 319 ? 4.194 23.209 25.631 1.00 93.62 319 HIS A CA 1
ATOM 2579 C C . HIS A 1 319 ? 2.917 23.084 26.457 1.00 93.62 319 HIS A C 1
ATOM 2581 O O . HIS A 1 319 ? 2.925 23.258 27.676 1.00 93.62 319 HIS A O 1
ATOM 2587 N N . TRP A 1 320 ? 1.824 22.732 25.789 1.00 95.94 320 TRP A N 1
ATOM 2588 C CA . TRP A 1 320 ? 0.593 22.308 26.445 1.00 95.94 320 TRP A CA 1
ATOM 2589 C C . TRP A 1 320 ? 0.620 20.793 26.629 1.00 95.94 320 TRP A C 1
ATOM 2591 O O . TRP A 1 320 ? 0.974 20.059 25.707 1.00 95.94 320 TRP A O 1
ATOM 2601 N N . LEU A 1 321 ? 0.278 20.328 27.827 1.00 94.12 321 LEU A N 1
ATOM 2602 C CA . LEU A 1 321 ? 0.258 18.915 28.198 1.00 94.12 321 LEU A CA 1
ATOM 2603 C C . LEU A 1 321 ? -1.110 18.549 28.779 1.00 94.12 321 LEU A C 1
ATOM 2605 O O . LEU A 1 321 ? -1.752 19.366 29.441 1.00 94.12 321 LEU A O 1
ATOM 2609 N N . ARG A 1 322 ? -1.524 17.293 28.592 1.00 95.12 322 ARG A N 1
ATOM 2610 C CA . ARG A 1 322 ? -2.725 16.718 29.210 1.00 95.12 322 ARG A CA 1
ATOM 2611 C C . ARG A 1 322 ? -2.336 15.480 30.014 1.00 95.12 322 ARG A C 1
ATOM 2613 O O . ARG A 1 322 ? -1.777 14.542 29.459 1.00 95.12 322 ARG A O 1
ATOM 2620 N N . ILE A 1 323 ? -2.630 15.475 31.314 1.00 92.00 323 ILE A N 1
ATOM 2621 C CA . ILE A 1 323 ? -2.390 14.333 32.209 1.00 92.00 323 ILE A CA 1
ATOM 2622 C C . ILE A 1 323 ? -3.709 14.004 32.906 1.00 92.00 323 ILE A C 1
ATOM 2624 O O . ILE A 1 323 ? -4.186 14.804 33.705 1.00 92.00 323 ILE A O 1
ATOM 2628 N N . LYS A 1 324 ? -4.294 12.831 32.618 1.00 91.88 324 LYS A N 1
ATOM 2629 C CA . LYS A 1 324 ? -5.592 12.390 33.176 1.00 91.88 324 LYS A CA 1
ATOM 2630 C C . LYS A 1 324 ? -6.687 13.464 33.022 1.00 91.88 324 LYS A C 1
ATOM 2632 O O . LYS A 1 324 ? -7.263 13.906 34.010 1.00 91.88 324 LYS A O 1
ATOM 2637 N N . GLU A 1 325 ? -6.893 13.942 31.793 1.00 90.44 325 GLU A N 1
ATOM 2638 C CA . GLU A 1 325 ? -7.789 15.060 31.423 1.00 90.44 325 GLU A CA 1
ATOM 2639 C C . GLU A 1 325 ? -7.454 16.447 31.998 1.00 90.44 325 GLU A C 1
ATOM 2641 O O . GLU A 1 325 ? -7.982 17.458 31.535 1.00 90.44 325 GLU A O 1
ATOM 2646 N N . GLN A 1 326 ? -6.524 16.553 32.945 1.00 95.00 326 GLN A N 1
ATOM 2647 C CA . GLN A 1 326 ? -6.078 17.837 33.463 1.00 95.00 326 GLN A CA 1
ATOM 2648 C C . GLN A 1 326 ? -5.056 18.474 32.515 1.00 95.00 326 GLN A C 1
ATOM 2650 O O . GLN A 1 326 ? -4.042 17.862 32.170 1.00 95.00 326 GLN A O 1
ATOM 2655 N N . LYS A 1 327 ? -5.299 19.730 32.125 1.00 95.19 327 LYS A N 1
ATOM 2656 C CA . LYS A 1 327 ? -4.380 20.504 31.279 1.00 95.19 327 LYS A CA 1
ATOM 2657 C C . LYS A 1 327 ? -3.301 21.204 32.094 1.00 95.19 327 LYS A C 1
ATOM 2659 O O . LYS A 1 327 ? -3.569 21.718 33.188 1.00 95.19 327 LYS A O 1
ATOM 2664 N N . TYR A 1 328 ? -2.104 21.242 31.525 1.00 96.62 328 TYR A N 1
ATOM 2665 C CA . TYR A 1 328 ? -0.924 21.882 32.082 1.00 96.62 328 TYR A CA 1
ATOM 2666 C C . TYR A 1 328 ? -0.209 22.707 31.017 1.00 96.62 328 TYR A C 1
ATOM 2668 O O . TYR A 1 328 ? -0.122 22.301 29.859 1.00 96.62 328 TYR A O 1
ATOM 2676 N N . LEU A 1 329 ? 0.361 23.831 31.433 1.00 96.50 329 LEU A N 1
ATOM 2677 C CA . LEU A 1 329 ? 1.348 24.575 30.667 1.00 96.50 329 LEU A CA 1
ATOM 2678 C C . LEU A 1 329 ? 2.737 24.229 31.209 1.00 96.50 329 LEU A C 1
ATOM 2680 O O . LEU A 1 329 ? 3.041 24.549 32.356 1.00 96.50 329 LEU A O 1
ATOM 2684 N N . ALA A 1 330 ? 3.574 23.582 30.408 1.00 95.38 330 ALA A N 1
ATOM 2685 C CA . ALA A 1 330 ? 4.981 23.366 30.723 1.00 95.38 330 ALA A CA 1
ATOM 2686 C C . ALA A 1 330 ? 5.815 24.499 30.117 1.00 95.38 330 ALA A C 1
ATOM 2688 O O . ALA A 1 330 ? 5.753 24.733 28.911 1.00 95.38 330 ALA A O 1
ATOM 2689 N N . VAL A 1 331 ? 6.583 25.194 30.954 1.00 94.25 331 VAL A N 1
ATOM 2690 C CA . VAL A 1 331 ? 7.435 26.322 30.560 1.00 94.25 331 VAL A CA 1
ATOM 2691 C C . VAL A 1 331 ? 8.817 26.151 31.171 1.00 94.25 331 VAL A C 1
ATOM 2693 O O . VAL A 1 331 ? 8.944 25.944 32.378 1.00 94.25 331 VAL A O 1
ATOM 2696 N N . GLN A 1 332 ? 9.872 26.301 30.376 1.00 92.81 332 GLN A N 1
ATOM 2697 C CA . GLN A 1 332 ? 11.226 26.369 30.921 1.00 92.81 332 GLN A CA 1
ATOM 2698 C C . GLN A 1 332 ? 11.552 27.794 31.395 1.00 92.81 332 GLN A C 1
ATOM 2700 O O . GLN A 1 332 ? 11.989 28.648 30.621 1.00 92.81 332 GLN A O 1
ATOM 2705 N N . LEU A 1 333 ? 11.344 28.066 32.684 1.00 90.81 333 LEU A N 1
ATOM 2706 C CA . LEU A 1 333 ? 11.596 29.394 33.258 1.00 90.81 333 LEU A CA 1
ATOM 2707 C C . LEU A 1 333 ? 13.066 29.612 33.648 1.00 90.81 333 LEU A C 1
ATOM 2709 O O . LEU A 1 333 ? 13.519 30.757 33.702 1.00 90.81 333 LEU A O 1
ATOM 2713 N N . LYS A 1 334 ? 13.828 28.533 33.883 1.00 90.25 334 LYS A N 1
ATOM 2714 C CA . LYS A 1 334 ? 15.270 28.568 34.187 1.00 90.25 334 LYS A CA 1
ATOM 2715 C C . LYS A 1 334 ? 16.031 27.535 33.363 1.00 90.25 334 LYS A C 1
ATOM 2717 O O . LYS A 1 334 ? 15.462 26.555 32.890 1.00 90.25 334 LYS A O 1
ATOM 2722 N N . GLN A 1 335 ? 17.335 27.739 33.191 1.00 88.88 335 GLN A N 1
ATOM 2723 C CA . GLN A 1 335 ? 18.184 26.774 32.497 1.00 88.88 335 GLN A CA 1
ATOM 2724 C C . GLN A 1 335 ? 18.049 25.382 33.136 1.00 88.88 335 GLN A C 1
ATOM 2726 O O . GLN A 1 335 ? 18.212 25.232 34.342 1.00 88.88 335 GLN A O 1
ATOM 2731 N N . ASN A 1 336 ? 17.735 24.381 32.311 1.00 86.56 336 ASN A N 1
ATOM 2732 C CA . ASN A 1 336 ? 17.535 22.979 32.701 1.00 86.56 336 ASN A CA 1
ATOM 2733 C C . ASN A 1 336 ? 16.381 22.702 33.693 1.00 86.56 336 ASN A C 1
ATOM 2735 O O . ASN A 1 336 ? 16.317 21.608 34.241 1.00 86.56 336 ASN A O 1
ATOM 2739 N N . GLU A 1 337 ? 15.446 23.637 33.895 1.00 89.62 337 GLU A N 1
ATOM 2740 C CA . GLU A 1 337 ? 14.285 23.452 34.783 1.00 89.62 337 GLU A CA 1
ATOM 2741 C C . GLU A 1 337 ? 12.979 23.710 34.022 1.00 89.62 337 GLU A C 1
ATOM 2743 O O . GLU A 1 337 ? 12.756 24.816 33.524 1.00 89.62 337 GLU A O 1
ATOM 2748 N N . ILE A 1 338 ? 12.106 22.701 33.946 1.00 91.94 338 ILE A N 1
ATOM 2749 C CA . ILE A 1 338 ? 10.756 22.834 33.385 1.00 91.94 338 ILE A CA 1
ATOM 2750 C C . ILE A 1 338 ? 9.776 23.019 34.539 1.00 91.94 338 ILE A C 1
ATOM 2752 O O . ILE A 1 338 ? 9.614 22.137 35.378 1.00 91.94 338 ILE A O 1
ATOM 2756 N N . THR A 1 339 ? 9.098 24.160 34.561 1.00 94.44 339 THR A N 1
ATOM 2757 C CA . THR A 1 339 ? 8.019 24.448 35.503 1.00 94.44 339 THR A CA 1
ATOM 2758 C C . THR A 1 339 ? 6.686 24.119 34.845 1.00 94.44 339 THR A C 1
ATOM 2760 O O . THR A 1 339 ? 6.419 24.543 33.721 1.00 94.44 339 THR A O 1
ATOM 2763 N N . MET A 1 340 ? 5.828 23.376 35.541 1.00 96.06 340 MET A N 1
ATOM 2764 C CA . MET A 1 340 ? 4.483 23.062 35.064 1.00 96.06 340 MET A CA 1
ATOM 2765 C C . MET A 1 340 ? 3.443 23.876 35.825 1.00 96.06 340 MET A C 1
ATOM 2767 O O . MET A 1 340 ? 3.488 23.968 37.049 1.00 96.06 340 MET A O 1
ATOM 2771 N N . PHE A 1 341 ? 2.475 24.426 35.102 1.00 96.31 341 PHE A N 1
ATOM 2772 C CA . PHE A 1 341 ? 1.343 25.155 35.658 1.00 96.31 341 PHE A CA 1
ATOM 2773 C C . PHE A 1 341 ? 0.054 24.411 35.334 1.00 96.31 341 PHE A C 1
ATOM 2775 O O . PHE A 1 341 ? -0.304 24.254 34.169 1.00 96.31 341 PHE A O 1
ATOM 2782 N N . LYS A 1 342 ? -0.653 23.950 36.362 1.00 95.81 342 LYS A N 1
ATOM 2783 C CA . LYS A 1 342 ? -1.988 23.367 36.248 1.00 95.81 342 LYS A CA 1
ATOM 2784 C C . LYS A 1 342 ? -2.983 24.459 35.861 1.00 95.81 342 LYS A C 1
ATOM 2786 O O . LYS A 1 342 ? -3.098 25.451 36.578 1.00 95.81 342 LYS A O 1
ATOM 2791 N N . VAL A 1 343 ? -3.725 24.248 34.777 1.00 95.50 343 VAL A N 1
ATOM 2792 C CA . VAL A 1 343 ? -4.770 25.175 34.320 1.00 95.50 343 VAL A CA 1
ATOM 2793 C C . VAL A 1 343 ? -6.094 24.807 34.983 1.00 95.50 343 VAL A C 1
ATOM 2795 O O . VAL A 1 343 ? -6.643 23.736 34.728 1.00 95.50 343 VAL A O 1
ATOM 2798 N N . VAL A 1 344 ? -6.609 25.664 35.857 1.00 92.56 344 VAL A N 1
ATOM 2799 C CA . VAL A 1 344 ? -7.848 25.421 36.607 1.00 92.56 344 VAL A CA 1
ATOM 2800 C C . VAL A 1 344 ? -8.892 26.453 36.214 1.00 92.56 344 VAL A C 1
ATOM 2802 O O . VAL A 1 344 ? -8.637 27.649 36.290 1.00 92.56 344 VAL A O 1
ATOM 2805 N N . THR A 1 345 ? -10.077 25.997 35.822 1.00 85.94 345 THR A N 1
ATOM 2806 C CA . THR A 1 345 ? -11.233 26.869 35.593 1.00 85.94 345 THR A CA 1
ATOM 2807 C C . THR A 1 345 ? -11.970 27.072 36.914 1.00 85.94 345 THR A C 1
ATOM 2809 O O . THR A 1 345 ? -12.416 26.099 37.528 1.00 85.94 345 THR A O 1
ATOM 2812 N N . GLU A 1 346 ? -12.099 28.312 37.385 1.00 81.25 346 GLU A N 1
ATOM 2813 C CA . GLU A 1 346 ? -12.927 28.595 38.560 1.00 81.25 346 GLU A CA 1
ATOM 2814 C C . GLU A 1 346 ? -14.415 28.406 38.246 1.00 81.25 346 GLU A C 1
ATOM 2816 O O . GLU A 1 346 ? -14.922 28.864 37.219 1.00 81.25 346 GLU A O 1
ATOM 2821 N N . ARG A 1 347 ? -15.137 27.758 39.170 1.00 56.41 347 ARG A N 1
ATOM 2822 C CA . ARG A 1 347 ? -16.557 27.400 39.005 1.00 56.41 347 ARG A CA 1
ATOM 2823 C C . ARG A 1 347 ? -17.508 28.603 38.930 1.00 56.41 347 ARG A C 1
ATOM 2825 O O . ARG A 1 347 ? -18.633 28.425 38.485 1.00 56.41 347 ARG A O 1
ATOM 2832 N N . SER A 1 348 ? -17.091 29.797 39.356 1.00 53.47 348 SER A N 1
ATOM 2833 C CA . SER A 1 348 ? -17.986 30.949 39.570 1.00 53.47 348 SER A CA 1
ATOM 2834 C C . SER A 1 348 ? -17.784 32.137 38.622 1.00 53.47 348 SER A C 1
ATOM 2836 O O . SER A 1 348 ? -18.417 33.168 38.815 1.00 53.47 348 SER A O 1
ATOM 2838 N N . GLY A 1 349 ? -16.952 32.020 37.584 1.00 62.19 349 GLY A N 1
ATOM 2839 C CA . GLY A 1 349 ? -16.757 33.142 36.653 1.00 62.19 349 GLY A CA 1
ATOM 2840 C C . GLY A 1 349 ? -16.011 32.841 35.358 1.00 62.19 349 GLY A C 1
ATOM 2841 O O . GLY A 1 349 ? -15.745 33.765 34.598 1.00 62.19 349 GLY A O 1
ATOM 2842 N N . GLY A 1 350 ? -15.643 31.581 35.095 1.00 72.69 350 GLY A N 1
ATOM 2843 C CA . GLY A 1 350 ? -14.889 31.220 33.889 1.00 72.69 350 GLY A CA 1
ATOM 2844 C C . GLY A 1 350 ? -13.445 31.735 33.867 1.00 72.69 350 GLY A C 1
ATOM 2845 O O . GLY A 1 350 ? -12.751 31.539 32.872 1.00 72.69 350 GLY A O 1
ATOM 2846 N N . THR A 1 351 ? -12.970 32.361 34.949 1.00 80.00 351 THR A N 1
ATOM 2847 C CA . THR A 1 351 ? -11.574 32.776 35.092 1.00 80.00 351 THR A CA 1
ATOM 2848 C C . THR A 1 351 ? -10.677 31.545 35.147 1.00 80.00 351 THR A C 1
ATOM 2850 O O . THR A 1 351 ? -10.938 30.586 35.881 1.00 80.00 351 THR A O 1
ATOM 2853 N N . LEU A 1 352 ? -9.619 31.567 34.342 1.00 86.75 352 LEU A N 1
ATOM 2854 C CA . LEU A 1 352 ? -8.602 30.527 34.311 1.00 86.75 352 LEU A CA 1
ATOM 2855 C C . LEU A 1 352 ? -7.449 30.916 35.232 1.00 86.75 352 LEU A C 1
ATOM 2857 O O . LEU A 1 352 ? -6.880 31.995 35.095 1.00 86.75 352 LEU A O 1
ATOM 2861 N N . ASN A 1 353 ? -7.082 30.005 36.126 1.00 89.06 353 ASN A N 1
ATOM 2862 C CA . ASN A 1 353 ? -5.943 30.142 37.021 1.00 89.06 353 ASN A CA 1
ATOM 2863 C C . ASN A 1 353 ? -4.837 29.159 36.646 1.00 89.06 353 ASN A C 1
ATOM 2865 O O . ASN A 1 353 ? -5.098 28.018 36.265 1.00 89.06 353 ASN A O 1
ATOM 2869 N N . PHE A 1 354 ? -3.594 29.593 36.824 1.00 92.19 354 PHE A N 1
ATOM 2870 C CA . PHE A 1 354 ? -2.396 28.798 36.574 1.00 92.19 354 PHE A CA 1
ATOM 2871 C C . PHE A 1 354 ? -1.696 28.541 37.903 1.00 92.19 354 PHE A C 1
ATOM 2873 O O . PHE A 1 354 ? -1.073 29.433 38.476 1.00 92.19 354 PHE A O 1
ATOM 2880 N N . LEU A 1 355 ? -1.826 27.320 38.414 1.00 90.44 355 LEU A N 1
ATOM 2881 C CA . LEU A 1 355 ? -1.264 26.933 39.705 1.00 90.44 355 LEU A CA 1
ATOM 2882 C C . LEU A 1 355 ? 0.030 26.143 39.488 1.00 90.44 355 LEU A C 1
ATOM 2884 O O . LEU A 1 355 ? 0.000 25.175 38.727 1.00 90.44 355 LEU A O 1
ATOM 2888 N N . PRO A 1 356 ? 1.151 26.490 40.144 1.00 86.50 356 PRO A N 1
ATOM 2889 C CA . PRO A 1 356 ? 2.367 25.691 40.063 1.00 86.50 356 PRO A CA 1
ATOM 2890 C C . PRO A 1 356 ? 2.087 24.236 40.446 1.00 86.50 356 PRO A C 1
ATOM 2892 O O . PRO A 1 356 ? 1.466 23.960 41.475 1.00 86.50 356 PRO A O 1
ATOM 2895 N N . PHE A 1 357 ? 2.535 23.307 39.609 1.00 82.50 357 PHE A N 1
ATOM 2896 C CA . PHE A 1 357 ? 2.554 21.892 39.936 1.00 82.50 357 PHE A CA 1
ATOM 2897 C C . PHE A 1 357 ? 3.672 21.673 40.960 1.00 82.50 357 PHE A C 1
ATOM 2899 O O . PHE A 1 357 ? 4.834 21.949 40.663 1.00 82.50 357 PHE A O 1
ATOM 2906 N N . LYS A 1 358 ? 3.293 21.282 42.178 1.00 71.69 358 LYS A N 1
ATOM 2907 C CA . LYS A 1 358 ? 4.229 20.946 43.253 1.00 71.69 358 LYS A CA 1
ATOM 2908 C C . LYS A 1 358 ? 4.583 19.474 43.220 1.00 71.69 358 LYS A C 1
ATOM 2910 O O . LYS A 1 358 ? 3.654 18.674 42.962 1.00 71.69 358 LYS A O 1
#

Secondary structure (DSSP, 8-state):
-HHHHHHHHHHHHHHHHHHHHHHHHHHHTSTTHHHHHTS--EES---TTSTTT-TT--HHHHHHTT-S-HHHHHHIIIIIIHHHHHHHHHHHHHHHHHHHHHHHTTTSEEEEPPPPPHHHHHHHHHHTSTTSPSSGGGG---SSEEEEEESSHHHHHHHHHHHHHHHHH-TTTEEEEEEEEGGG-TT-TTS---EEEEEEEE-SS-TT-EEEEEEEEEEHHHHHHHHHHHHHHHHHHTHHHHHHHHHTTTT--------HHHHSB-SS-GGG-EEEEEETTTTEEEEE-SSEEEEEETTTTEEEEEEE--TTSPSS-EEEEEETTEEEEEEEEETTEEEEEEEEE-TTT--EEEEE--

Solvent-accessible surface area (backbone atoms only — not comparable to full-atom values): 19838 Å² total; per-residue (Å²): 108,70,68,56,52,51,51,52,47,53,52,56,45,50,55,51,22,53,51,39,46,51,52,50,58,56,47,66,72,38,94,62,35,66,62,62,67,64,51,58,73,41,80,78,48,76,43,35,53,37,86,92,39,52,36,82,68,49,66,75,60,54,61,45,68,80,50,87,52,65,67,61,44,46,49,44,30,65,47,54,47,42,47,54,52,48,55,53,32,65,73,38,38,64,63,51,50,54,51,51,39,71,72,42,46,85,47,27,54,61,43,84,42,74,69,56,52,68,70,62,50,49,52,37,38,67,68,77,27,63,89,47,69,79,59,37,52,28,58,61,46,58,42,31,34,34,37,35,35,14,91,46,70,65,39,44,52,53,39,49,52,52,52,53,56,45,34,71,73,39,60,90,41,31,37,84,16,27,35,41,36,42,81,75,51,89,79,54,88,70,41,75,51,40,39,38,39,30,27,41,39,36,36,85,91,45,75,85,47,39,43,47,28,27,41,35,43,32,44,48,69,51,53,55,52,47,59,56,46,53,60,47,50,58,57,57,62,45,45,60,57,50,48,53,62,65,64,33,79,78,74,65,76,67,71,73,74,82,48,55,77,80,64,35,59,61,103,61,82,56,92,58,59,41,85,62,36,72,43,73,95,78,37,34,38,34,31,36,40,74,54,30,40,38,31,27,34,62,87,76,31,33,62,67,46,75,46,76,26,43,77,75,23,70,86,86,52,51,43,80,47,75,58,94,89,43,43,29,44,36,34,42,38,36,64,99,39,76,46,41,25,38,58,42,73,44,94,86,74,72,51,64,42,75,42,74,66,127

Mean predicted aligned error: 12.14 Å

Nearest PDB structures (foldseek):
  3ei1-assembly1_A  TM=6.387E-01  e=1.519E+00  Homo sapiens
  7wb4-assembly1_n  TM=5.378E-01  e=1.087E+00  Xenopus laevis
  7wb4-assembly1_N  TM=5.378E-01  e=1.087E+00  Xenopus laevis
  3ei2-assembly1_A  TM=5.372E-01  e=1.087E+00  Homo sapiens
  4ci3-assembly1_A  TM=2.823E-01  e=9.725E-01  Homo sapiens